Protein AF-Q7X3A1-F1 (afdb_monomer)

Structure (mmCIF, N/CA/C/O backbone):
data_AF-Q7X3A1-F1
#
_entry.id   AF-Q7X3A1-F1
#
loop_
_atom_site.group_PDB
_atom_site.id
_atom_site.type_symbol
_atom_site.label_atom_id
_atom_site.label_alt_id
_atom_site.label_comp_id
_atom_site.label_asym_id
_atom_site.label_entity_id
_atom_site.label_seq_id
_atom_site.pdbx_PDB_ins_code
_atom_site.Cartn_x
_atom_site.Cartn_y
_atom_site.Cartn_z
_atom_site.occupancy
_atom_site.B_iso_or_equiv
_atom_site.auth_seq_id
_atom_site.auth_comp_id
_atom_site.auth_asym_id
_atom_site.auth_atom_id
_atom_site.pdbx_PDB_model_num
ATOM 1 N N . ARG A 1 1 ? 23.558 20.792 -32.121 1.00 53.50 1 ARG A N 1
ATOM 2 C CA . ARG A 1 1 ? 24.736 21.578 -31.665 1.00 53.50 1 ARG A CA 1
ATOM 3 C C . ARG A 1 1 ? 24.460 22.181 -30.293 1.00 53.50 1 ARG A C 1
ATOM 5 O O . ARG A 1 1 ? 25.324 22.034 -29.453 1.00 53.50 1 ARG A O 1
ATOM 12 N N . GLU A 1 2 ? 23.272 22.747 -30.050 1.00 58.97 2 GLU A N 1
ATOM 13 C CA . GLU A 1 2 ? 22.806 23.133 -28.700 1.00 58.97 2 GLU A CA 1
ATOM 14 C C . GLU A 1 2 ? 22.702 21.935 -27.741 1.00 58.97 2 GLU A C 1
ATOM 16 O O . GLU A 1 2 ? 23.278 21.970 -26.669 1.00 58.97 2 GLU A O 1
ATOM 21 N N . GLU A 1 3 ? 22.119 20.819 -28.181 1.00 61.25 3 GLU A N 1
ATOM 22 C CA . GLU A 1 3 ? 21.968 19.595 -27.359 1.00 61.25 3 GLU A CA 1
ATOM 23 C C . GLU A 1 3 ? 23.300 18.994 -26.867 1.00 61.25 3 GLU A C 1
ATOM 25 O O . GLU A 1 3 ? 23.376 18.398 -25.800 1.00 61.25 3 GLU A O 1
ATOM 30 N N . ALA A 1 4 ? 24.374 19.158 -27.644 1.00 60.75 4 ALA A N 1
ATOM 31 C CA . ALA A 1 4 ? 25.705 18.697 -27.251 1.00 60.75 4 ALA A CA 1
ATOM 32 C C . ALA A 1 4 ? 26.347 19.618 -26.199 1.00 60.75 4 ALA A C 1
ATOM 34 O O . ALA A 1 4 ? 27.172 19.158 -25.419 1.00 60.75 4 ALA A O 1
ATOM 35 N N . LEU A 1 5 ? 25.964 20.902 -26.179 1.00 62.78 5 LEU A N 1
ATOM 36 C CA . LEU A 1 5 ? 26.439 21.872 -25.192 1.00 62.78 5 LEU A CA 1
ATOM 37 C C . LEU A 1 5 ? 25.782 21.630 -23.828 1.00 62.78 5 LEU A C 1
ATOM 39 O O . LEU A 1 5 ? 26.463 21.705 -22.815 1.00 62.78 5 LEU A O 1
ATOM 43 N N . GLU A 1 6 ? 24.501 21.254 -23.801 1.00 69.75 6 GLU A N 1
ATOM 44 C CA . GLU A 1 6 ? 23.782 20.966 -22.552 1.00 69.75 6 GLU A CA 1
ATOM 45 C C . GLU A 1 6 ? 24.338 19.728 -21.820 1.00 69.75 6 GLU A C 1
ATOM 47 O O . GLU A 1 6 ? 24.541 19.755 -20.606 1.00 69.75 6 GLU A O 1
ATOM 52 N N . ILE A 1 7 ? 24.681 18.664 -22.558 1.00 69.25 7 ILE A N 1
ATOM 53 C CA . ILE A 1 7 ? 25.344 17.479 -21.983 1.00 69.25 7 ILE A CA 1
ATOM 54 C C . ILE A 1 7 ? 26.741 17.833 -21.450 1.00 69.25 7 ILE A C 1
ATOM 56 O O . ILE A 1 7 ? 27.135 17.341 -20.391 1.00 69.25 7 ILE A O 1
ATOM 60 N N . ASP A 1 8 ? 27.492 18.684 -22.154 1.00 71.50 8 ASP A N 1
ATOM 61 C CA . ASP A 1 8 ? 28.807 19.148 -21.698 1.00 71.50 8 ASP A CA 1
ATOM 62 C C . ASP A 1 8 ? 28.703 19.997 -20.416 1.00 71.50 8 ASP A C 1
ATOM 64 O O . ASP A 1 8 ? 29.518 19.822 -19.504 1.00 71.50 8 ASP A O 1
ATOM 68 N N . ASP A 1 9 ? 27.668 20.833 -20.288 1.00 76.00 9 ASP A N 1
ATOM 69 C CA . ASP A 1 9 ? 27.387 21.603 -19.070 1.00 76.00 9 ASP A CA 1
ATOM 70 C C . ASP A 1 9 ? 27.049 20.682 -17.885 1.00 76.00 9 ASP A C 1
ATOM 72 O O . ASP A 1 9 ? 27.555 20.870 -16.773 1.00 76.00 9 ASP A O 1
ATOM 76 N N . TRP A 1 10 ? 26.254 19.630 -18.109 1.00 78.38 10 TRP A N 1
ATOM 77 C CA . TRP A 1 10 ? 25.955 18.634 -17.074 1.00 78.38 10 TRP A CA 1
ATOM 78 C C . TRP A 1 10 ? 27.186 17.820 -16.673 1.00 78.38 10 TRP A C 1
ATOM 80 O O . TRP A 1 10 ? 27.365 17.535 -15.488 1.00 78.38 10 TRP A O 1
ATOM 90 N N . LYS A 1 11 ? 28.063 17.473 -17.625 1.00 72.06 11 LYS A N 1
ATOM 91 C CA . LYS A 1 11 ? 29.343 16.797 -17.347 1.00 72.06 11 LYS A CA 1
ATOM 92 C C . LYS A 1 11 ? 30.253 17.669 -16.490 1.00 72.06 11 LYS A C 1
ATOM 94 O O . LYS A 1 11 ? 30.838 17.165 -15.533 1.00 72.06 11 LYS A O 1
ATOM 99 N N . TYR A 1 12 ? 30.335 18.963 -16.799 1.00 77.88 12 TYR A N 1
ATOM 100 C CA . TYR A 1 12 ? 31.091 19.919 -15.994 1.00 77.88 12 TYR A CA 1
ATOM 101 C C . TYR A 1 12 ? 30.531 20.014 -14.569 1.00 77.88 12 TYR A C 1
ATOM 103 O O . TYR A 1 12 ? 31.282 19.902 -13.603 1.00 77.88 12 TYR A O 1
ATOM 111 N N . ALA A 1 13 ? 29.207 20.125 -14.419 1.00 78.06 13 ALA A N 1
ATOM 112 C CA . ALA A 1 13 ? 28.551 20.140 -13.109 1.00 78.06 13 ALA A CA 1
ATOM 113 C C . ALA A 1 13 ? 28.711 18.817 -12.329 1.00 78.06 13 ALA A C 1
ATOM 115 O O . ALA A 1 13 ? 28.700 18.809 -11.096 1.00 78.06 13 ALA A O 1
ATOM 116 N N . ALA A 1 14 ? 28.872 17.696 -13.036 1.00 75.00 14 ALA A N 1
ATOM 117 C CA . ALA A 1 14 ? 29.093 16.375 -12.459 1.00 75.00 14 ALA A CA 1
ATOM 118 C C . ALA A 1 14 ? 30.564 16.077 -12.104 1.00 75.00 14 ALA A C 1
ATOM 120 O O . ALA A 1 14 ? 30.818 15.016 -11.535 1.00 75.00 14 ALA A O 1
ATOM 121 N N . ASP A 1 15 ? 31.500 16.987 -12.403 1.00 80.38 15 ASP A N 1
ATOM 122 C CA . ASP A 1 15 ? 32.956 16.794 -12.281 1.00 80.38 15 ASP A CA 1
ATOM 123 C C . ASP A 1 15 ? 33.477 15.589 -13.094 1.00 80.38 15 ASP A C 1
ATOM 125 O O . ASP A 1 15 ? 34.358 14.833 -12.682 1.00 80.38 15 ASP A O 1
ATOM 129 N N . LEU A 1 16 ? 32.885 15.370 -14.273 1.00 76.06 16 LEU A N 1
ATOM 130 C CA . LEU A 1 16 ? 33.216 14.252 -15.152 1.00 76.06 16 LEU A CA 1
ATOM 131 C C . LEU A 1 16 ? 34.201 14.674 -16.246 1.00 76.06 16 LEU A C 1
ATOM 133 O O . LEU A 1 16 ? 34.025 15.682 -16.931 1.00 76.06 16 LEU A O 1
ATOM 137 N N . SER A 1 17 ? 35.230 13.851 -16.469 1.00 69.44 17 SER A N 1
ATOM 138 C CA . SER A 1 17 ? 36.191 14.074 -17.556 1.00 69.44 17 SER A CA 1
ATOM 139 C C . SER A 1 17 ? 35.529 13.968 -18.939 1.00 69.44 17 SER A C 1
ATOM 141 O O . SER A 1 17 ? 34.496 13.307 -19.101 1.00 69.44 17 SER A O 1
ATOM 143 N N . LYS A 1 18 ? 36.155 14.567 -19.967 1.00 58.12 18 LYS A N 1
ATOM 144 C CA . LYS A 1 18 ? 35.653 14.511 -21.352 1.00 58.12 18 LYS A CA 1
ATOM 145 C C . LYS A 1 18 ? 35.389 13.076 -21.834 1.00 58.12 18 LYS A C 1
ATOM 147 O O . LYS A 1 18 ? 34.353 12.868 -22.437 1.00 58.12 18 LYS A O 1
ATOM 152 N N . ASN A 1 19 ? 36.211 12.094 -21.455 1.00 57.12 19 ASN A N 1
ATOM 153 C CA . ASN A 1 19 ? 36.094 10.689 -21.886 1.00 57.12 19 ASN A CA 1
ATOM 154 C C . ASN A 1 19 ? 35.182 9.815 -20.990 1.00 57.12 19 ASN A C 1
ATOM 156 O O . ASN A 1 19 ? 35.412 8.611 -20.865 1.00 57.12 19 ASN A O 1
ATOM 160 N N . SER A 1 20 ? 34.194 10.396 -20.309 1.00 59.91 20 SER A N 1
ATOM 161 C CA . SER A 1 20 ? 33.256 9.635 -19.469 1.00 59.91 20 SER A CA 1
ATOM 162 C C . SER A 1 20 ? 32.261 8.821 -20.310 1.00 59.91 20 SER A C 1
ATOM 164 O O . SER A 1 20 ? 31.910 9.194 -21.430 1.00 59.91 20 SER A O 1
ATOM 166 N N . PHE A 1 21 ? 31.775 7.699 -19.763 1.00 56.94 21 PHE A N 1
ATOM 167 C CA . PHE A 1 21 ? 30.812 6.809 -20.439 1.00 56.94 21 PHE A CA 1
ATOM 168 C C . PHE A 1 21 ? 29.475 7.492 -20.788 1.00 56.94 21 PHE A C 1
ATOM 170 O O . PHE A 1 21 ? 28.719 6.987 -21.619 1.00 56.94 21 PHE A O 1
ATOM 177 N N . SER A 1 22 ? 29.217 8.672 -20.221 1.00 54.69 22 SER A N 1
ATOM 178 C CA . SER A 1 22 ? 28.071 9.532 -20.519 1.00 54.69 22 SER A CA 1
ATOM 179 C C . SER A 1 22 ? 27.982 9.970 -21.986 1.00 54.69 22 SER A C 1
ATOM 181 O O . SER A 1 22 ? 26.880 10.225 -22.464 1.00 54.69 22 SER A O 1
ATOM 183 N N . GLU A 1 23 ? 29.090 9.985 -22.740 1.00 56.25 23 GLU A N 1
ATOM 184 C CA . GLU A 1 23 ? 29.075 10.280 -24.187 1.00 56.25 23 GLU A CA 1
ATOM 185 C C . GLU A 1 23 ? 28.323 9.228 -25.021 1.00 56.25 23 GLU A C 1
ATOM 187 O O . GLU A 1 23 ? 27.991 9.470 -26.182 1.00 56.25 23 GLU A O 1
ATOM 192 N N . PHE A 1 24 ? 28.034 8.059 -24.444 1.00 59.16 24 PHE A N 1
ATOM 193 C CA . PHE A 1 24 ? 27.392 6.946 -25.141 1.00 59.16 24 PHE A CA 1
ATOM 194 C C . PHE A 1 24 ? 25.898 6.808 -24.854 1.00 59.16 24 PHE A C 1
ATOM 196 O O . PHE A 1 24 ? 25.281 5.873 -25.376 1.00 59.16 24 PHE A O 1
ATOM 203 N N . VAL A 1 25 ? 25.306 7.711 -24.064 1.00 69.06 25 VAL A N 1
ATOM 204 C CA . VAL A 1 25 ? 23.868 7.691 -23.778 1.00 69.06 25 VAL A CA 1
ATOM 205 C C . VAL A 1 25 ? 23.114 8.194 -25.016 1.00 69.06 25 VAL A C 1
ATOM 207 O O . VAL A 1 25 ? 23.220 9.368 -25.363 1.00 69.06 25 VAL A O 1
ATOM 210 N N . PRO A 1 26 ? 22.354 7.340 -25.729 1.00 73.06 26 PRO A N 1
ATOM 211 C CA . PRO A 1 26 ? 21.765 7.698 -27.018 1.00 73.06 26 PRO A CA 1
ATOM 212 C C . PRO A 1 26 ? 20.460 8.494 -26.882 1.00 73.06 26 PRO A C 1
ATOM 214 O O . PRO A 1 26 ? 19.648 8.474 -27.801 1.00 73.06 26 PRO A O 1
ATOM 217 N N . TYR A 1 27 ? 20.225 9.168 -25.759 1.00 79.06 27 TYR A N 1
ATOM 218 C CA . TYR A 1 27 ? 18.947 9.805 -25.453 1.00 79.06 27 TYR A CA 1
ATOM 219 C C . TYR A 1 27 ? 19.152 11.237 -24.983 1.00 79.06 27 TYR A C 1
ATOM 221 O O . TYR A 1 27 ? 20.102 11.543 -24.265 1.00 79.06 27 TYR A O 1
ATOM 229 N N . HIS A 1 28 ? 18.227 12.098 -25.384 1.00 82.50 28 HIS A N 1
ATOM 230 C CA . HIS A 1 28 ? 18.089 13.440 -24.853 1.00 82.50 28 HIS A CA 1
ATOM 231 C C . HIS A 1 28 ? 17.094 13.415 -23.692 1.00 82.50 28 HIS A C 1
ATOM 233 O O . HIS A 1 28 ? 15.958 12.973 -23.881 1.00 82.50 28 HIS A O 1
ATOM 239 N N . PHE A 1 29 ? 17.496 13.915 -22.525 1.00 84.62 29 PHE A N 1
ATOM 240 C CA . PHE A 1 29 ? 16.647 13.989 -21.333 1.00 84.62 29 PHE A CA 1
ATOM 241 C C . PHE A 1 29 ? 16.202 15.426 -21.065 1.00 84.62 29 PHE A C 1
ATOM 243 O O . PHE A 1 29 ? 16.884 16.370 -21.448 1.00 84.62 29 PHE A O 1
ATOM 250 N N . SER A 1 30 ? 15.059 15.599 -20.408 1.00 86.56 30 SER A N 1
ATOM 251 C CA . SER A 1 30 ? 14.687 16.865 -19.775 1.00 86.56 30 SER A CA 1
ATOM 252 C C . SER A 1 30 ? 15.419 17.043 -18.436 1.00 86.56 30 SER A C 1
ATOM 254 O O . SER A 1 30 ? 16.073 16.123 -17.936 1.00 86.56 30 SER A O 1
ATOM 256 N N . HIS A 1 31 ? 15.261 18.211 -17.806 1.00 84.50 31 HIS A N 1
ATOM 257 C CA . HIS A 1 31 ? 15.770 18.460 -16.451 1.00 84.50 31 HIS A CA 1
ATOM 258 C C . HIS A 1 31 ? 15.187 17.520 -15.382 1.00 84.50 31 HIS A C 1
ATOM 260 O O . HIS A 1 31 ? 15.836 17.313 -14.363 1.00 84.50 31 HIS A O 1
ATOM 266 N N . ASP A 1 32 ? 14.023 16.915 -15.637 1.00 83.75 32 ASP A N 1
ATOM 267 C CA . ASP A 1 32 ? 13.367 15.946 -14.747 1.00 83.75 32 ASP A CA 1
ATOM 268 C C . ASP A 1 32 ? 13.634 14.487 -15.172 1.00 83.75 32 ASP A C 1
ATOM 270 O O . ASP A 1 32 ? 12.865 13.587 -14.833 1.00 83.75 32 ASP A O 1
ATOM 274 N N . LEU A 1 33 ? 14.699 14.245 -15.951 1.00 87.88 33 LEU A N 1
ATOM 275 C CA . LEU A 1 33 ? 15.103 12.921 -16.447 1.00 87.88 33 LEU A CA 1
ATOM 276 C C . LEU A 1 33 ? 14.056 12.217 -17.325 1.00 87.88 33 LEU A C 1
ATOM 278 O O . LEU A 1 33 ? 14.018 10.986 -17.404 1.00 87.88 33 LEU A O 1
ATOM 282 N N . GLU A 1 34 ? 13.223 12.989 -18.020 1.00 88.88 34 GLU A N 1
ATOM 283 C CA . GLU A 1 34 ? 12.270 12.462 -18.995 1.00 88.88 34 GLU A CA 1
ATOM 284 C C . GLU A 1 34 ? 12.909 12.374 -20.380 1.00 88.88 34 GLU A C 1
ATOM 286 O O . GLU A 1 34 ? 13.458 13.354 -20.890 1.00 88.88 34 GLU A O 1
ATOM 291 N N . VAL A 1 35 ? 12.823 11.209 -21.010 1.00 87.31 35 VAL A N 1
ATOM 292 C CA . VAL A 1 35 ? 13.361 10.944 -22.342 1.00 87.31 35 VAL A CA 1
ATOM 293 C C . VAL A 1 35 ? 12.549 11.734 -23.360 1.00 87.31 35 VAL A C 1
ATOM 295 O O . VAL A 1 35 ? 11.390 11.438 -23.621 1.00 87.31 35 VAL A O 1
ATOM 298 N N . GLN A 1 36 ? 13.161 12.741 -23.971 1.00 84.44 36 GLN A N 1
ATOM 299 C CA . GLN A 1 36 ? 12.513 13.570 -24.987 1.00 84.44 36 GLN A CA 1
ATOM 300 C C . GLN A 1 36 ? 12.573 12.900 -26.360 1.00 84.44 36 GLN A C 1
ATOM 302 O O . GLN A 1 36 ? 11.592 12.865 -27.100 1.00 84.44 36 GLN A O 1
ATOM 307 N N . LYS A 1 37 ? 13.750 12.378 -26.719 1.00 79.00 37 LYS A N 1
ATOM 308 C CA . LYS A 1 37 ? 14.008 11.736 -28.014 1.00 79.00 37 LYS A CA 1
ATOM 309 C C . LYS A 1 37 ? 15.317 10.954 -28.007 1.00 79.00 37 LYS A C 1
ATOM 311 O O . LYS A 1 37 ? 16.200 11.199 -27.187 1.00 79.00 37 LYS A O 1
ATOM 316 N N . GLU A 1 38 ? 15.463 10.056 -28.974 1.00 71.81 38 GLU A N 1
ATOM 317 C CA . GLU A 1 38 ? 16.732 9.386 -29.271 1.00 71.81 38 GLU A CA 1
ATOM 318 C C . GLU A 1 38 ? 17.657 10.316 -30.085 1.00 71.81 38 GLU A C 1
ATOM 320 O O . GLU A 1 38 ? 17.217 10.995 -31.017 1.00 71.81 38 GLU A O 1
ATOM 325 N N . LEU A 1 39 ? 18.948 10.351 -29.750 1.00 68.38 39 LEU A N 1
ATOM 326 C CA . LEU A 1 39 ? 19.966 11.131 -30.456 1.00 68.38 39 LEU A CA 1
ATOM 327 C C . LEU A 1 39 ? 20.417 10.398 -31.728 1.00 68.38 39 LEU A C 1
ATOM 329 O O . LEU A 1 39 ? 20.912 9.271 -31.695 1.00 68.38 39 LEU A O 1
ATOM 333 N N . GLU A 1 40 ? 20.306 11.058 -32.884 1.00 55.16 40 GLU A N 1
ATOM 334 C CA . GLU A 1 40 ? 20.572 10.429 -34.186 1.00 55.16 40 GLU A CA 1
ATOM 335 C C . GLU A 1 40 ? 22.053 10.147 -34.490 1.00 55.16 40 GLU A C 1
ATOM 337 O O . GLU A 1 40 ? 22.343 9.424 -35.446 1.00 55.16 40 GLU A O 1
ATOM 342 N N . TYR A 1 41 ? 22.982 10.703 -33.706 1.00 53.97 41 TYR A N 1
ATOM 343 C CA . TYR A 1 41 ? 24.418 10.695 -34.010 1.00 53.97 41 TYR A CA 1
ATOM 344 C C . TYR A 1 41 ? 25.102 9.335 -33.786 1.00 53.97 41 TYR A C 1
ATOM 346 O O . TYR A 1 41 ? 26.239 9.135 -34.216 1.00 53.97 41 TYR A O 1
ATOM 354 N N . ILE A 1 42 ? 24.421 8.354 -33.183 1.00 51.62 42 ILE A N 1
ATOM 355 C CA . ILE A 1 42 ? 24.976 7.003 -33.064 1.00 51.62 42 ILE A CA 1
ATOM 356 C C . ILE A 1 42 ? 24.653 6.208 -34.340 1.00 51.62 42 ILE A C 1
ATOM 358 O O . ILE A 1 42 ? 23.504 5.881 -34.626 1.00 51.62 42 ILE A O 1
ATOM 362 N N . ASN A 1 43 ? 25.710 5.967 -35.123 1.00 47.91 43 ASN A N 1
ATOM 363 C CA . ASN A 1 43 ? 25.832 5.213 -36.378 1.00 47.91 43 ASN A CA 1
ATOM 364 C C . ASN A 1 43 ? 24.573 4.429 -36.834 1.00 47.91 43 ASN A C 1
ATOM 366 O O . ASN A 1 43 ? 24.083 3.565 -36.106 1.00 47.91 43 ASN A O 1
ATOM 370 N N . LYS A 1 44 ? 24.093 4.643 -38.072 1.00 46.41 44 LYS A N 1
ATOM 371 C CA . LYS A 1 44 ? 22.905 3.971 -38.662 1.00 46.41 44 LYS A CA 1
ATOM 372 C C . LYS A 1 44 ? 22.918 2.435 -38.533 1.00 46.41 44 LYS A C 1
ATOM 374 O O . LYS A 1 44 ? 21.856 1.828 -38.470 1.00 46.41 44 LYS A O 1
ATOM 379 N N . GLU A 1 45 ? 24.091 1.811 -38.448 1.00 42.84 45 GLU A N 1
ATOM 380 C CA . GLU A 1 45 ? 24.255 0.361 -38.232 1.00 42.84 45 GLU A CA 1
ATOM 381 C C . GLU A 1 45 ? 23.972 -0.075 -36.778 1.00 42.84 45 GLU A C 1
ATOM 383 O O . GLU A 1 45 ? 23.414 -1.145 -36.526 1.00 42.84 45 GLU A O 1
ATOM 388 N N . SER A 1 46 ? 24.251 0.796 -35.801 1.00 49.47 46 SER A N 1
ATOM 389 C CA . SER A 1 46 ? 23.884 0.585 -34.394 1.00 49.47 46 SER A CA 1
ATOM 390 C C . SER A 1 46 ? 22.374 0.704 -34.162 1.00 49.47 46 SER A C 1
ATOM 392 O O . SER A 1 46 ? 21.839 -0.008 -33.313 1.00 49.47 46 SER A O 1
ATOM 394 N N . LYS A 1 47 ? 21.672 1.513 -34.974 1.00 47.72 47 LYS A N 1
ATOM 395 C CA . LYS A 1 47 ? 20.207 1.635 -34.940 1.00 47.72 47 LYS A CA 1
ATOM 396 C C . LYS A 1 47 ? 19.511 0.313 -35.267 1.00 47.72 47 LYS A C 1
ATOM 398 O O . LYS A 1 47 ? 18.530 -0.011 -34.621 1.00 47.72 47 LYS A O 1
ATOM 403 N N . VAL A 1 48 ? 20.032 -0.501 -36.191 1.00 44.56 48 VAL A N 1
ATOM 404 C CA . VAL A 1 48 ? 19.428 -1.811 -36.529 1.00 44.56 48 VAL A CA 1
ATOM 405 C C . VAL A 1 48 ? 19.681 -2.858 -35.437 1.00 44.56 48 VAL A C 1
ATOM 407 O O . VAL A 1 48 ? 18.812 -3.674 -35.148 1.00 44.56 48 VAL A O 1
ATOM 410 N N . THR A 1 49 ? 20.843 -2.793 -34.779 1.00 46.72 49 THR A N 1
ATOM 411 C CA . THR A 1 49 ? 21.199 -3.677 -33.652 1.00 46.72 49 THR A CA 1
ATOM 412 C C . THR A 1 49 ? 20.461 -3.303 -32.355 1.00 46.72 49 THR A C 1
ATOM 414 O O . THR A 1 49 ? 20.285 -4.153 -31.488 1.00 46.72 49 THR A O 1
ATOM 417 N N . ARG A 1 50 ? 20.039 -2.037 -32.209 1.00 51.22 50 ARG A N 1
ATOM 418 C CA . ARG A 1 50 ? 19.242 -1.527 -31.075 1.00 51.22 50 ARG A CA 1
ATOM 419 C C . ARG A 1 50 ? 17.732 -1.596 -31.314 1.00 51.22 50 ARG A C 1
ATOM 421 O O . ARG A 1 50 ? 16.991 -1.863 -30.382 1.00 51.22 50 ARG A O 1
ATOM 428 N N . ALA A 1 51 ? 17.268 -1.417 -32.551 1.00 44.69 51 ALA A N 1
ATOM 429 C CA . ALA A 1 51 ? 15.850 -1.523 -32.910 1.00 44.69 51 ALA A CA 1
ATOM 430 C C . ALA A 1 51 ? 15.299 -2.953 -32.776 1.00 44.69 51 ALA A C 1
ATOM 432 O O . ALA A 1 51 ? 14.087 -3.137 -32.674 1.00 44.69 51 ALA A O 1
ATOM 433 N N 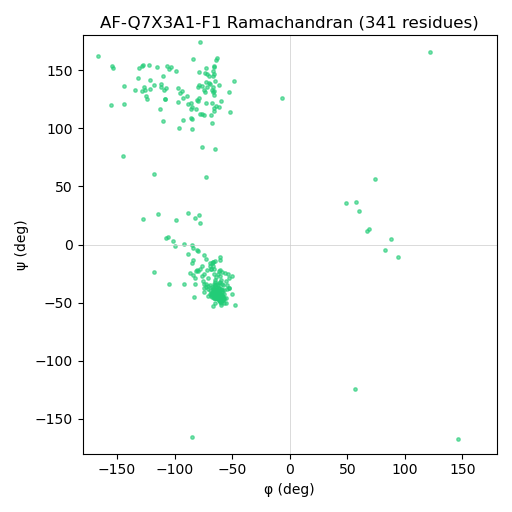. SER A 1 52 ? 16.172 -3.967 -32.734 1.00 47.09 52 SER A N 1
ATOM 434 C CA . SER A 1 52 ? 15.797 -5.352 -32.435 1.00 47.09 52 SER A CA 1
ATOM 435 C C . SER A 1 52 ? 15.575 -5.620 -30.937 1.00 47.09 52 SER A C 1
ATOM 437 O O . SER A 1 52 ? 15.727 -6.767 -30.541 1.00 47.09 52 SER A O 1
ATOM 439 N N . LEU A 1 53 ? 15.358 -4.592 -30.107 1.00 50.38 53 LEU A N 1
ATOM 440 C CA . LEU A 1 53 ? 15.174 -4.702 -28.648 1.00 50.38 53 LEU A CA 1
ATOM 441 C C . LEU A 1 53 ? 13.897 -3.993 -28.161 1.00 50.38 53 LEU A C 1
ATOM 443 O O . LEU A 1 53 ? 13.807 -3.569 -27.004 1.00 50.38 53 LEU A O 1
ATOM 447 N N . SER A 1 54 ? 12.911 -3.782 -29.036 1.00 49.34 54 SER A N 1
ATOM 448 C CA . SER A 1 54 ? 11.754 -2.967 -28.664 1.00 49.34 54 SER A CA 1
ATOM 449 C C . SER A 1 54 ? 10.661 -3.750 -27.922 1.00 49.34 54 SER A C 1
ATOM 451 O O . SER A 1 54 ? 9.981 -4.618 -28.462 1.00 49.34 54 SER A O 1
ATOM 453 N N . ALA A 1 55 ? 10.452 -3.286 -26.684 1.00 46.91 55 ALA A N 1
ATOM 454 C CA . ALA A 1 55 ? 9.163 -3.135 -26.011 1.00 46.91 55 ALA A CA 1
ATOM 455 C C . ALA A 1 55 ? 8.463 -4.403 -25.514 1.00 46.91 55 ALA A C 1
ATOM 457 O O . ALA A 1 55 ? 7.292 -4.625 -25.811 1.00 46.91 55 ALA A O 1
ATOM 458 N N . HIS A 1 56 ? 9.139 -5.191 -24.677 1.00 51.19 56 HIS A N 1
ATOM 459 C CA . HIS A 1 56 ? 8.451 -6.106 -23.765 1.00 51.19 56 HIS A CA 1
ATOM 460 C C . HIS A 1 56 ? 8.737 -5.757 -22.305 1.00 51.19 56 HIS A C 1
ATOM 462 O O . HIS A 1 56 ? 9.901 -5.506 -21.981 1.00 51.19 56 HIS A O 1
ATOM 468 N N . PRO A 1 57 ? 7.721 -5.790 -21.417 1.00 50.56 57 PRO A N 1
ATOM 469 C CA . PRO A 1 57 ? 7.879 -5.444 -20.001 1.00 50.56 57 PRO A CA 1
ATOM 470 C C . PRO A 1 57 ? 8.888 -6.341 -19.256 1.00 50.56 57 PRO A C 1
ATOM 472 O O . PRO A 1 57 ? 9.313 -6.013 -18.156 1.00 50.56 57 PRO A O 1
ATOM 475 N N . PHE A 1 58 ? 9.336 -7.443 -19.873 1.00 51.22 58 PHE A N 1
ATOM 476 C CA . PHE A 1 58 ? 10.316 -8.391 -19.324 1.00 51.22 58 PHE A CA 1
ATOM 477 C C . PHE A 1 58 ? 11.719 -8.300 -19.950 1.00 51.22 58 PHE A C 1
ATOM 479 O O . PHE A 1 58 ? 12.575 -9.158 -19.693 1.00 51.22 58 PHE A O 1
ATOM 486 N N . SER A 1 59 ? 11.980 -7.319 -20.819 1.00 54.91 59 SER A N 1
ATOM 487 C CA . SER A 1 59 ? 13.308 -7.150 -21.415 1.00 54.91 59 SER A CA 1
ATOM 488 C C . SER A 1 59 ? 14.241 -6.412 -20.451 1.00 54.91 59 SER A C 1
ATOM 490 O O . SER A 1 59 ? 14.017 -5.252 -20.130 1.00 54.91 59 SER A O 1
ATOM 492 N N . LEU A 1 60 ? 15.314 -7.088 -20.014 1.00 50.88 60 LEU A N 1
ATOM 493 C CA . LEU A 1 60 ? 16.413 -6.450 -19.258 1.00 50.88 60 LEU A CA 1
ATOM 494 C C . LEU A 1 60 ? 17.204 -5.464 -20.133 1.00 50.88 60 LEU A C 1
ATOM 496 O O . LEU A 1 60 ? 17.935 -4.635 -19.611 1.00 50.88 60 LEU A O 1
ATOM 500 N N . ASP A 1 61 ? 17.036 -5.568 -21.451 1.00 55.12 61 ASP A N 1
ATOM 501 C CA . ASP A 1 61 ? 17.723 -4.776 -22.463 1.00 55.12 61 ASP A CA 1
ATOM 502 C C . ASP A 1 61 ? 16.721 -3.882 -23.223 1.00 55.12 61 ASP A C 1
ATOM 504 O O . ASP A 1 61 ? 16.923 -3.571 -24.397 1.00 55.12 61 ASP A O 1
ATOM 508 N N . ALA A 1 62 ? 15.596 -3.520 -22.587 1.00 64.69 62 ALA A N 1
ATOM 509 C CA . ALA A 1 62 ? 14.597 -2.640 -23.183 1.00 64.69 62 ALA A CA 1
ATOM 510 C C . ALA A 1 62 ? 15.203 -1.265 -23.499 1.00 64.69 62 ALA A C 1
ATOM 512 O O . ALA A 1 62 ? 15.920 -0.678 -22.687 1.00 64.69 62 ALA A O 1
ATOM 513 N N . ILE A 1 63 ? 14.878 -0.734 -24.675 1.00 71.38 63 ILE A N 1
ATOM 514 C CA . ILE A 1 63 ? 15.203 0.652 -25.016 1.00 71.38 63 ILE A CA 1
ATOM 515 C C . ILE A 1 63 ? 14.294 1.623 -24.251 1.00 71.38 63 ILE A C 1
ATOM 517 O O . ILE A 1 63 ? 13.121 1.322 -23.997 1.00 71.38 63 ILE A O 1
ATOM 521 N N . LEU A 1 64 ? 14.843 2.792 -23.916 1.00 78.25 64 LEU A N 1
ATOM 522 C CA . LEU A 1 64 ? 14.057 3.909 -23.409 1.00 78.25 64 LEU A CA 1
ATOM 523 C C . LEU A 1 64 ? 13.228 4.490 -24.559 1.00 78.25 64 LEU A C 1
ATOM 525 O O . LEU A 1 64 ? 13.730 4.664 -25.672 1.00 78.25 64 LEU A O 1
ATOM 529 N N . LEU A 1 65 ? 11.960 4.773 -24.291 1.00 78.19 65 LEU A N 1
ATOM 530 C CA . LEU A 1 65 ? 11.038 5.398 -25.230 1.00 78.19 65 LEU A CA 1
ATOM 531 C C . LEU A 1 65 ? 10.854 6.879 -24.880 1.00 78.19 65 LEU A C 1
ATOM 533 O O . LEU A 1 65 ? 10.973 7.246 -23.713 1.00 78.19 65 LEU A O 1
ATOM 537 N N . PRO A 1 66 ? 10.537 7.745 -25.857 1.00 82.25 66 PRO A N 1
ATOM 538 C CA . PRO A 1 66 ? 10.098 9.102 -25.554 1.00 82.25 66 PRO A CA 1
ATOM 539 C C . PRO A 1 66 ? 8.932 9.107 -24.551 1.00 82.25 66 PRO A C 1
ATOM 541 O O . PRO A 1 66 ? 7.963 8.374 -24.742 1.00 82.25 66 PRO A O 1
ATOM 544 N N . GLY A 1 67 ? 9.037 9.922 -23.500 1.00 83.25 67 GLY A N 1
ATOM 545 C CA . GLY A 1 67 ? 8.097 9.996 -22.374 1.00 83.25 67 GLY A CA 1
ATOM 546 C C . GLY A 1 67 ? 8.466 9.129 -21.162 1.00 83.25 67 GLY A C 1
ATOM 547 O O . GLY A 1 67 ? 7.879 9.301 -20.097 1.00 83.25 67 GLY A O 1
ATOM 548 N N . ASP A 1 68 ? 9.444 8.228 -21.284 1.00 86.69 68 ASP A N 1
ATOM 549 C CA . ASP A 1 68 ? 9.969 7.470 -20.145 1.00 86.69 68 ASP A CA 1
ATOM 550 C C . ASP A 1 68 ? 10.712 8.396 -19.171 1.00 86.69 68 ASP A C 1
ATOM 552 O O . ASP A 1 68 ? 11.578 9.166 -19.589 1.00 86.69 68 ASP A O 1
ATOM 556 N N . ARG A 1 69 ? 10.450 8.284 -17.866 1.00 89.38 69 ARG A N 1
ATOM 557 C CA . ARG A 1 69 ? 11.173 9.028 -16.823 1.00 89.38 69 ARG A CA 1
ATOM 558 C C . ARG A 1 69 ? 12.081 8.111 -16.016 1.00 89.38 69 ARG A C 1
ATOM 560 O O . ARG A 1 69 ? 11.624 7.128 -15.441 1.00 89.38 69 ARG A O 1
ATOM 567 N N . VAL A 1 70 ? 13.368 8.437 -15.926 1.00 89.25 70 VAL A N 1
ATOM 568 C CA . VAL A 1 70 ? 14.319 7.663 -15.111 1.00 89.25 70 VAL A CA 1
ATOM 569 C C . VAL A 1 70 ? 14.170 8.037 -13.635 1.00 89.25 70 VAL A C 1
ATOM 571 O O . VAL A 1 70 ? 14.254 9.208 -13.279 1.00 89.25 70 VAL A O 1
ATOM 574 N N . LEU A 1 71 ? 13.967 7.037 -12.774 1.00 89.56 71 LEU A N 1
ATOM 575 C CA . LEU A 1 71 ? 13.791 7.209 -11.325 1.00 89.56 71 LEU A CA 1
ATOM 576 C C . LEU A 1 71 ? 15.029 6.798 -10.514 1.00 89.56 71 LEU A C 1
ATOM 578 O O . LEU A 1 71 ? 15.298 7.362 -9.449 1.00 89.56 71 LEU A O 1
ATOM 582 N N . ALA A 1 72 ? 15.753 5.775 -10.979 1.00 89.50 72 ALA A N 1
ATOM 583 C CA . ALA A 1 72 ? 16.931 5.243 -10.296 1.00 89.50 72 ALA A CA 1
ATOM 584 C C . ALA A 1 72 ? 17.904 4.550 -11.261 1.00 89.50 72 ALA A C 1
ATOM 586 O O . ALA A 1 72 ? 17.483 3.994 -12.279 1.00 89.50 72 ALA A O 1
ATOM 587 N N . VAL A 1 73 ? 19.184 4.526 -10.889 1.00 88.88 73 VAL A N 1
ATOM 588 C CA . VAL A 1 73 ? 20.262 3.782 -11.558 1.00 88.88 73 VAL A CA 1
ATOM 589 C C . VAL A 1 73 ? 20.930 2.872 -10.529 1.00 88.88 73 VAL A C 1
ATOM 591 O O . VAL A 1 73 ? 21.301 3.331 -9.456 1.00 88.88 73 VAL A O 1
ATOM 594 N N . ASP A 1 74 ? 20.999 1.570 -10.808 1.00 85.88 74 ASP A N 1
ATOM 595 C CA . ASP A 1 74 ? 21.520 0.524 -9.912 1.00 85.88 74 ASP A CA 1
ATOM 596 C C . ASP A 1 74 ? 20.950 0.592 -8.478 1.00 85.88 74 ASP A C 1
ATOM 598 O O . ASP A 1 74 ? 21.617 0.313 -7.484 1.00 85.88 74 ASP A O 1
ATOM 602 N N . GLY A 1 75 ? 19.668 0.963 -8.374 1.00 82.62 75 GLY A N 1
ATOM 603 C CA . GLY A 1 75 ? 18.943 1.102 -7.108 1.00 82.62 75 GLY A CA 1
ATOM 604 C C . GLY A 1 75 ? 19.157 2.436 -6.382 1.00 82.62 75 GLY A C 1
ATOM 605 O O . GLY A 1 75 ? 18.488 2.690 -5.381 1.00 82.62 75 GLY A O 1
ATOM 606 N N . ILE A 1 76 ? 20.028 3.309 -6.889 1.00 87.12 76 ILE A N 1
ATOM 607 C CA . ILE A 1 76 ? 20.252 4.659 -6.366 1.00 87.12 76 ILE A CA 1
ATOM 608 C C . ILE A 1 76 ? 19.268 5.608 -7.047 1.00 87.12 76 ILE A C 1
ATOM 610 O O . ILE A 1 76 ? 19.245 5.723 -8.271 1.00 87.12 76 ILE A O 1
ATOM 614 N N . SER A 1 77 ? 18.425 6.279 -6.259 1.00 90.31 77 SER A N 1
ATOM 615 C CA . SER A 1 77 ? 17.464 7.248 -6.794 1.00 90.31 77 SER A CA 1
ATOM 616 C C . SER A 1 77 ? 18.190 8.450 -7.394 1.00 90.31 77 SER A C 1
ATOM 618 O O . SER A 1 77 ? 19.056 9.034 -6.746 1.00 90.31 77 SER A O 1
ATOM 620 N N . VAL A 1 78 ? 17.794 8.829 -8.609 1.00 90.00 78 VAL A N 1
ATOM 621 C CA . VAL A 1 78 ? 18.329 9.983 -9.338 1.00 90.00 78 VAL A CA 1
ATOM 622 C C . VAL A 1 78 ? 17.187 10.943 -9.647 1.00 90.00 78 VAL A C 1
ATOM 624 O O . VAL A 1 78 ? 16.109 10.520 -10.061 1.00 90.00 78 VAL A O 1
ATOM 627 N N . LYS A 1 79 ? 17.394 12.238 -9.405 1.00 87.81 79 LYS A N 1
ATOM 628 C CA . LYS A 1 79 ? 16.381 13.280 -9.658 1.00 87.81 79 LYS A CA 1
ATOM 629 C C . LYS A 1 79 ? 16.830 14.301 -10.683 1.00 87.81 79 LYS A C 1
ATOM 631 O O . LYS A 1 79 ? 15.995 14.965 -11.283 1.00 87.81 79 LYS A O 1
ATOM 636 N N . THR A 1 80 ? 18.139 14.448 -10.851 1.00 87.69 80 THR A N 1
ATOM 637 C CA . THR A 1 80 ? 18.724 15.433 -11.758 1.00 87.69 80 THR A CA 1
ATOM 638 C C . THR A 1 80 ? 19.624 14.764 -12.795 1.00 87.69 80 THR A C 1
ATOM 640 O O . THR A 1 80 ? 20.213 13.715 -12.513 1.00 87.69 80 THR A O 1
ATOM 643 N N . PRO A 1 81 ? 19.812 15.383 -13.975 1.00 85.38 81 PRO A N 1
ATOM 644 C CA . PRO A 1 81 ? 20.759 14.909 -14.981 1.00 85.38 81 PRO A CA 1
ATOM 645 C C . PRO A 1 81 ? 22.179 14.733 -14.443 1.00 85.38 81 PRO A C 1
ATOM 647 O O . PRO A 1 81 ? 22.866 13.787 -14.807 1.00 85.38 81 PRO A O 1
ATOM 650 N N . VAL A 1 82 ? 22.607 15.597 -13.521 1.00 84.69 82 VAL A N 1
ATOM 651 C CA . VAL A 1 82 ? 23.940 15.534 -12.908 1.00 84.69 82 VAL A CA 1
ATOM 652 C C . VAL A 1 82 ? 24.107 14.270 -12.061 1.00 84.69 82 VAL A C 1
ATOM 654 O O . VAL A 1 82 ? 25.119 13.583 -12.183 1.00 84.69 82 VAL A O 1
ATOM 657 N N . GLU A 1 83 ? 23.120 13.943 -11.223 1.00 86.88 83 GLU A N 1
ATOM 658 C CA . GLU A 1 83 ? 23.110 12.700 -10.435 1.00 86.88 83 GLU A CA 1
ATOM 659 C C . GLU A 1 83 ? 23.074 11.474 -11.350 1.00 86.88 83 GLU A C 1
ATOM 661 O O . GLU A 1 83 ? 23.878 10.561 -11.196 1.00 86.88 83 GLU A O 1
ATOM 666 N N . PHE A 1 84 ? 22.204 11.497 -12.360 1.00 86.88 84 PHE A N 1
ATOM 667 C CA . PHE A 1 84 ? 22.088 10.426 -13.344 1.00 86.88 84 PHE A CA 1
ATOM 668 C C . PH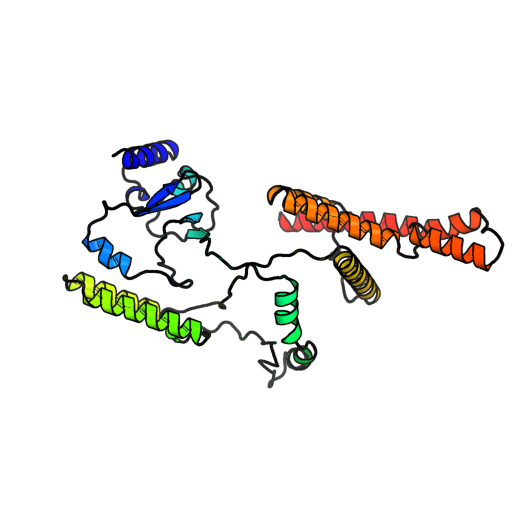E A 1 84 ? 23.410 10.142 -14.067 1.00 86.88 84 PHE A C 1
ATOM 670 O O . PHE A 1 84 ? 23.833 8.991 -14.170 1.00 86.88 84 PHE A O 1
ATOM 677 N N . LEU A 1 85 ? 24.107 11.186 -14.525 1.00 84.19 85 LEU A N 1
ATOM 678 C CA . LEU A 1 85 ? 25.391 11.025 -15.202 1.00 84.19 85 LEU A CA 1
ATOM 679 C C . LEU A 1 85 ? 26.482 10.472 -14.278 1.00 84.19 85 LEU A C 1
ATOM 681 O O . LEU A 1 85 ? 27.329 9.718 -14.755 1.00 84.19 85 LEU A O 1
ATOM 685 N N . LYS A 1 86 ? 26.480 10.805 -12.981 1.00 84.38 86 LYS A N 1
ATOM 686 C CA . LYS A 1 86 ? 27.446 10.255 -12.011 1.00 84.38 86 LYS A CA 1
ATOM 687 C C . LYS A 1 86 ? 27.289 8.753 -11.805 1.00 84.38 86 LYS A C 1
ATOM 689 O O . LYS A 1 86 ? 28.297 8.068 -11.659 1.00 84.38 86 LYS A O 1
ATOM 694 N N . GLU A 1 87 ? 26.065 8.242 -11.856 1.00 86.25 87 GLU A N 1
ATOM 695 C CA . GLU A 1 87 ? 25.817 6.800 -11.730 1.00 86.25 87 GLU A CA 1
ATOM 696 C C . GLU A 1 87 ? 26.094 6.041 -13.042 1.00 86.25 87 GLU A C 1
ATOM 698 O O . GLU A 1 87 ? 26.451 4.866 -13.041 1.00 86.25 87 GLU A O 1
ATOM 703 N N . LEU A 1 88 ? 26.048 6.723 -14.190 1.00 82.19 88 LEU A N 1
ATOM 704 C CA . LEU A 1 88 ? 26.311 6.148 -15.517 1.00 82.19 88 LEU A CA 1
ATOM 705 C C . LEU A 1 88 ? 27.798 5.957 -15.878 1.00 82.19 88 LEU A C 1
ATOM 707 O O . LEU A 1 88 ? 28.166 5.928 -17.054 1.00 82.19 88 LEU A O 1
ATOM 711 N N . GLN A 1 89 ? 28.687 5.820 -14.895 1.00 81.00 89 GLN A N 1
ATOM 712 C CA . GLN A 1 89 ? 30.130 5.708 -15.154 1.00 81.00 89 GLN A CA 1
ATOM 713 C C . GLN A 1 89 ? 30.607 4.286 -15.470 1.00 81.00 89 GLN A C 1
ATOM 715 O O . GLN A 1 89 ? 31.792 4.083 -15.739 1.00 81.00 89 GLN A O 1
ATOM 720 N N . ILE A 1 90 ? 29.704 3.303 -15.478 1.00 76.69 90 ILE A N 1
ATOM 721 C CA . ILE A 1 90 ? 30.018 1.909 -15.799 1.00 76.69 90 ILE A CA 1
ATOM 722 C C . ILE A 1 90 ? 29.323 1.442 -17.090 1.00 76.69 90 ILE A C 1
ATOM 724 O O . ILE A 1 90 ? 28.250 1.931 -17.434 1.00 76.69 90 ILE A O 1
ATOM 728 N N . PRO A 1 91 ? 29.888 0.456 -17.819 1.00 68.12 91 PRO A N 1
ATOM 729 C CA . PRO A 1 91 ? 29.375 0.048 -19.133 1.00 68.12 91 PRO A CA 1
ATOM 730 C C . PRO A 1 91 ? 27.987 -0.605 -19.126 1.00 68.12 91 PRO A C 1
ATOM 732 O O . PRO A 1 91 ? 27.406 -0.819 -20.191 1.00 68.12 91 PRO A O 1
ATOM 735 N N . ARG A 1 92 ? 27.501 -1.033 -17.958 1.00 71.62 92 ARG A N 1
ATOM 736 C CA . ARG A 1 92 ? 26.214 -1.706 -17.781 1.00 71.62 92 ARG A CA 1
ATOM 737 C C . ARG A 1 92 ? 25.617 -1.251 -16.464 1.00 71.62 92 ARG A C 1
ATOM 739 O O . ARG A 1 92 ? 26.232 -1.491 -15.432 1.00 71.62 92 ARG A O 1
ATOM 746 N N . VAL A 1 93 ? 24.433 -0.663 -16.540 1.00 78.12 93 VAL A N 1
ATOM 747 C CA . VAL A 1 93 ? 23.640 -0.239 -15.388 1.00 78.12 93 VAL A CA 1
ATOM 748 C C . VAL A 1 93 ? 22.234 -0.810 -15.503 1.00 78.12 93 VAL A C 1
ATOM 750 O O . VAL A 1 93 ? 21.751 -1.076 -16.608 1.00 78.12 93 VAL A O 1
ATOM 753 N N . GLN A 1 94 ? 21.563 -0.979 -14.374 1.00 81.62 94 GLN A N 1
ATOM 754 C CA . GLN A 1 94 ? 20.128 -1.219 -14.310 1.00 81.62 94 GLN A CA 1
ATOM 755 C C . GLN A 1 94 ? 19.421 0.113 -14.090 1.00 81.62 94 GLN A C 1
ATOM 757 O O . GLN A 1 94 ? 19.781 0.866 -13.193 1.00 81.62 94 GLN A O 1
ATOM 762 N N . MET A 1 95 ? 18.406 0.413 -14.894 1.00 83.81 95 MET A N 1
ATOM 763 C CA . MET A 1 95 ? 17.607 1.627 -14.727 1.00 83.81 95 MET A CA 1
ATOM 764 C C . MET A 1 95 ? 16.196 1.257 -14.287 1.00 83.81 95 MET A C 1
ATOM 766 O O . MET A 1 95 ? 15.588 0.345 -14.846 1.00 83.81 95 MET A O 1
ATOM 770 N N . ILE A 1 96 ? 15.673 1.986 -13.304 1.00 83.94 96 ILE A N 1
ATOM 771 C CA . ILE A 1 96 ? 14.253 1.959 -12.950 1.00 83.94 96 ILE A CA 1
ATOM 772 C C . ILE A 1 96 ? 13.604 3.144 -13.645 1.00 83.94 96 ILE A C 1
ATOM 774 O O . ILE A 1 96 ? 14.028 4.287 -13.461 1.00 83.94 96 ILE A O 1
ATOM 778 N N . VAL A 1 97 ? 12.593 2.857 -14.457 1.00 86.06 97 VAL A N 1
ATOM 779 C CA . VAL A 1 97 ? 11.980 3.818 -15.367 1.00 86.06 97 VAL A CA 1
ATOM 780 C C . VAL A 1 97 ? 10.475 3.809 -15.152 1.00 86.06 97 VAL A C 1
ATOM 782 O O . VAL A 1 97 ? 9.855 2.748 -15.114 1.00 86.06 97 VAL A O 1
ATOM 785 N N . GLU A 1 98 ? 9.892 4.992 -15.016 1.00 84.81 98 GLU A N 1
ATOM 786 C CA . GLU A 1 98 ? 8.454 5.208 -15.063 1.00 84.81 98 GLU A CA 1
ATOM 787 C C . GLU A 1 98 ? 8.032 5.384 -16.521 1.00 84.81 98 GLU A C 1
ATOM 789 O O . GLU A 1 98 ? 8.442 6.333 -17.191 1.00 84.81 98 GLU A O 1
ATOM 794 N N . ARG A 1 99 ? 7.204 4.459 -17.009 1.00 81.75 99 ARG A N 1
ATOM 795 C CA . ARG A 1 99 ? 6.547 4.560 -18.311 1.00 81.75 99 ARG A CA 1
ATOM 796 C C . ARG A 1 99 ? 5.063 4.793 -18.081 1.00 81.75 99 ARG A C 1
ATOM 798 O O . ARG A 1 99 ? 4.344 3.880 -17.682 1.00 81.75 99 ARG A O 1
ATOM 805 N N . LEU A 1 100 ? 4.613 6.021 -18.317 1.00 70.50 100 LEU A N 1
ATOM 806 C CA . LEU A 1 100 ? 3.206 6.393 -18.196 1.00 70.50 100 LEU A CA 1
ATOM 807 C C . LEU A 1 100 ? 2.434 5.858 -19.410 1.00 70.50 100 LEU A C 1
ATOM 809 O O . LEU A 1 100 ? 2.230 6.561 -20.396 1.00 70.50 100 LEU A O 1
ATOM 813 N N . GLU A 1 101 ? 2.013 4.596 -19.361 1.00 67.88 101 GLU A N 1
ATOM 814 C CA . GLU A 1 101 ? 0.965 4.123 -20.265 1.00 67.88 101 GLU A CA 1
ATOM 815 C C . GLU A 1 101 ? -0.369 4.769 -19.867 1.00 67.88 101 GLU A C 1
ATOM 817 O O . GLU A 1 101 ? -0.683 4.880 -18.678 1.00 67.88 101 GLU A O 1
ATOM 822 N N . GLU A 1 102 ? -1.174 5.194 -20.850 1.00 63.62 102 GLU A N 1
ATOM 823 C CA . GLU A 1 102 ? -2.549 5.648 -20.611 1.00 63.62 102 GLU A CA 1
ATOM 824 C C . GLU A 1 102 ? -3.400 4.476 -20.102 1.00 63.62 102 GLU A C 1
ATOM 826 O O . GLU A 1 102 ? -4.124 3.804 -20.841 1.00 63.62 102 GLU A O 1
ATOM 831 N N . MET A 1 103 ? -3.318 4.213 -18.803 1.00 68.25 103 MET A N 1
ATOM 832 C CA . MET A 1 103 ? -4.206 3.285 -18.134 1.00 68.25 103 MET A CA 1
ATOM 833 C C . MET A 1 103 ? -5.580 3.933 -18.019 1.00 68.25 103 MET A C 1
ATOM 835 O O . MET A 1 103 ? -5.739 4.996 -17.416 1.00 68.25 103 MET A O 1
ATOM 839 N N . LYS A 1 104 ? -6.603 3.278 -18.572 1.00 78.00 104 LYS A N 1
ATOM 840 C CA . LYS A 1 104 ? -7.987 3.695 -18.342 1.00 78.00 104 LYS A CA 1
ATOM 841 C C . LYS A 1 104 ? -8.305 3.475 -16.863 1.00 78.00 104 LYS A C 1
ATOM 843 O O . LYS A 1 104 ? -8.248 2.325 -16.429 1.00 78.00 104 LYS A O 1
ATOM 848 N N . PRO A 1 105 ? -8.626 4.530 -16.091 1.00 82.25 105 PRO A N 1
ATOM 849 C CA . PRO A 1 105 ? -8.928 4.362 -14.684 1.00 82.25 105 PRO A CA 1
ATOM 850 C C . PRO A 1 105 ? -10.213 3.550 -14.533 1.00 82.25 105 PRO A C 1
ATOM 852 O O . PRO A 1 105 ? -11.239 3.891 -15.125 1.00 82.25 105 PRO A O 1
ATOM 855 N N . ILE A 1 106 ? -10.158 2.494 -13.729 1.00 86.81 106 ILE A N 1
ATOM 856 C CA . ILE A 1 106 ? -11.309 1.644 -13.416 1.00 86.81 106 ILE A CA 1
ATOM 857 C C . ILE A 1 106 ? -11.877 2.078 -12.062 1.00 86.81 106 ILE A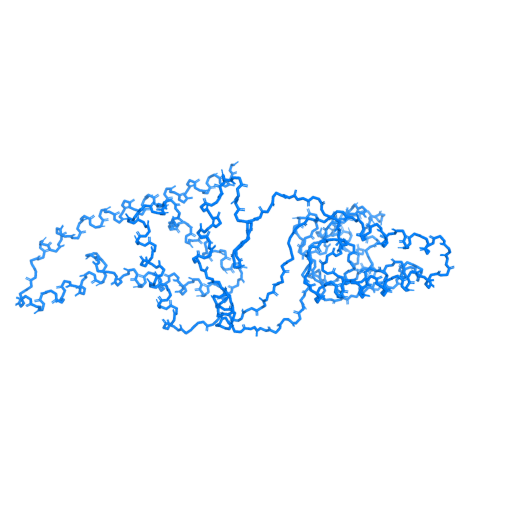 C 1
ATOM 859 O O . ILE A 1 106 ? -11.162 2.600 -11.198 1.00 86.81 106 ILE A O 1
ATOM 863 N N . SER A 1 107 ? -13.187 1.930 -11.879 1.00 90.00 107 SER A N 1
ATOM 864 C CA . SER A 1 107 ? -13.830 2.228 -10.601 1.00 90.00 107 SER A CA 1
ATOM 865 C C . SER A 1 107 ? -13.367 1.247 -9.528 1.00 90.00 107 SER A C 1
ATOM 867 O O . SER A 1 107 ? -13.382 0.036 -9.739 1.00 90.00 107 SER A O 1
ATOM 869 N N . TRP A 1 108 ? -13.053 1.750 -8.332 1.00 87.75 108 TRP A N 1
ATOM 870 C CA . TRP A 1 108 ? -12.683 0.892 -7.202 1.00 87.75 108 TRP A CA 1
ATOM 871 C C . TRP A 1 108 ? -13.738 -0.167 -6.869 1.00 87.75 108 TRP A C 1
ATOM 873 O O . TRP A 1 108 ? -13.375 -1.249 -6.438 1.00 87.75 108 TRP A O 1
ATOM 883 N N . ARG A 1 109 ? -15.030 0.106 -7.096 1.00 87.31 109 ARG A N 1
ATOM 884 C CA . ARG A 1 109 ? -16.099 -0.880 -6.849 1.00 87.31 109 ARG A CA 1
ATOM 885 C C . ARG A 1 109 ? -16.061 -2.043 -7.830 1.00 87.31 109 ARG A C 1
ATOM 887 O O . ARG A 1 109 ? -16.346 -3.166 -7.439 1.00 87.31 109 ARG A O 1
ATOM 894 N N . GLU A 1 110 ? -15.765 -1.753 -9.093 1.00 86.50 110 GLU A N 1
ATOM 895 C CA . GLU A 1 110 ? -15.689 -2.770 -10.143 1.00 86.50 110 GLU A CA 1
ATOM 896 C C . GLU A 1 110 ? -14.486 -3.679 -9.899 1.00 86.50 110 GLU A C 1
ATOM 898 O O . GLU A 1 110 ? -14.620 -4.894 -9.987 1.00 86.50 110 GLU A O 1
ATOM 903 N N . GLU A 1 111 ? -13.346 -3.101 -9.510 1.00 85.25 111 GLU A N 1
ATOM 904 C CA . GLU A 1 111 ? -12.143 -3.863 -9.160 1.00 85.25 111 GLU A CA 1
ATOM 905 C C . GLU A 1 111 ? -12.297 -4.647 -7.855 1.00 85.25 111 GLU A C 1
ATOM 907 O O . GLU A 1 111 ? -11.936 -5.818 -7.810 1.00 85.25 111 GLU A O 1
ATOM 912 N N . ASP A 1 112 ? -12.890 -4.064 -6.809 1.00 84.38 112 ASP A N 1
ATOM 913 C CA . ASP A 1 112 ? -13.132 -4.775 -5.547 1.00 84.38 112 ASP A CA 1
ATOM 914 C C . ASP A 1 112 ? -14.118 -5.936 -5.757 1.00 84.38 112 ASP A C 1
ATOM 916 O O . ASP A 1 112 ? -13.906 -7.048 -5.278 1.00 84.38 112 ASP A O 1
ATOM 920 N N . GLN A 1 113 ? -15.159 -5.729 -6.573 1.00 85.38 113 GLN A N 1
ATOM 921 C CA . GLN A 1 113 ? -16.060 -6.805 -6.979 1.00 85.38 113 GLN A CA 1
ATOM 922 C C . GLN A 1 113 ? -15.341 -7.862 -7.821 1.00 85.38 113 GLN A C 1
ATOM 924 O O . GLN A 1 113 ? -15.549 -9.047 -7.574 1.00 85.38 113 GLN A O 1
ATOM 929 N N . ALA A 1 114 ? -14.508 -7.481 -8.791 1.00 80.81 114 ALA A N 1
ATOM 930 C CA . ALA A 1 114 ? -13.727 -8.434 -9.577 1.00 80.81 114 ALA A CA 1
ATOM 931 C C . ALA A 1 114 ? -12.814 -9.275 -8.667 1.00 80.81 114 ALA A C 1
ATOM 933 O O . ALA A 1 114 ? -12.858 -10.501 -8.714 1.00 80.81 114 ALA A O 1
ATOM 934 N N . PHE A 1 115 ? -12.089 -8.628 -7.752 1.00 76.56 115 PHE A N 1
ATOM 935 C CA . PHE A 1 115 ? -11.193 -9.281 -6.800 1.00 76.56 115 PHE A CA 1
ATOM 936 C C . PHE A 1 115 ? -11.930 -10.232 -5.841 1.00 76.56 115 PHE A C 1
ATOM 938 O O . PHE A 1 115 ? -11.511 -11.374 -5.624 1.00 76.56 115 PHE A O 1
ATOM 945 N N . LEU A 1 116 ? -13.047 -9.784 -5.262 1.00 79.94 116 LEU A N 1
ATOM 946 C CA . LEU A 1 116 ? -13.784 -10.540 -4.247 1.00 79.94 116 LEU A CA 1
ATOM 947 C C . LEU A 1 116 ? -14.720 -11.600 -4.834 1.00 79.94 116 LEU A C 1
ATOM 949 O O . LEU A 1 116 ? -14.899 -12.646 -4.215 1.00 79.94 116 LEU A O 1
ATOM 953 N N . SER A 1 117 ? -15.328 -11.355 -5.999 1.00 76.62 117 SER A N 1
ATOM 954 C CA . SER A 1 117 ? -16.267 -12.305 -6.623 1.00 76.62 117 SER A CA 1
ATOM 955 C C . SER A 1 117 ? -15.586 -13.605 -7.037 1.00 76.62 117 SER A C 1
ATOM 957 O O . SER A 1 117 ? -16.196 -14.675 -6.990 1.00 76.62 117 SER A O 1
ATOM 959 N N . GLU A 1 118 ? -14.309 -13.509 -7.382 1.00 70.62 118 GLU A N 1
ATOM 960 C CA . GLU A 1 118 ? -13.467 -14.633 -7.751 1.00 70.62 118 GLU A CA 1
ATOM 961 C C . GLU A 1 118 ? -12.916 -15.357 -6.504 1.00 70.62 118 GLU A C 1
ATOM 963 O O . GLU A 1 118 ? -12.753 -16.579 -6.499 1.00 70.62 118 GLU A O 1
ATOM 968 N N . THR A 1 119 ? -12.737 -14.651 -5.383 1.00 79.12 119 THR A N 1
ATOM 969 C CA . THR A 1 119 ? -12.067 -15.191 -4.191 1.00 79.12 119 THR A CA 1
ATOM 970 C C . THR A 1 119 ? -13.033 -15.818 -3.179 1.00 79.12 119 THR A C 1
ATOM 972 O O . THR A 1 119 ? -13.699 -15.139 -2.396 1.00 79.12 119 THR A O 1
ATOM 975 N N . ARG A 1 120 ? -13.034 -17.153 -3.085 1.00 83.62 120 ARG A N 1
ATOM 976 C CA . ARG A 1 120 ? -13.714 -17.892 -2.007 1.00 83.62 120 ARG A CA 1
ATOM 977 C C . ARG A 1 120 ? -12.736 -18.253 -0.893 1.00 83.62 120 ARG A C 1
ATOM 979 O O . ARG A 1 120 ? -12.038 -19.252 -0.975 1.00 83.62 120 ARG A O 1
ATOM 986 N N . TRP A 1 121 ? -12.727 -17.490 0.201 1.00 83.88 121 TRP A N 1
ATOM 987 C CA . TRP A 1 121 ? -11.800 -17.689 1.335 1.00 83.88 121 TRP A CA 1
ATOM 988 C C . TRP A 1 121 ? -11.824 -19.089 1.972 1.00 83.88 121 TRP A C 1
ATOM 990 O O . TRP A 1 121 ? -10.829 -19.514 2.554 1.00 83.88 121 TRP A O 1
ATOM 1000 N N . ALA A 1 122 ? -12.929 -19.831 1.844 1.00 86.31 122 ALA A N 1
ATOM 1001 C CA . ALA A 1 122 ? -13.000 -21.228 2.274 1.00 86.31 122 ALA A CA 1
ATOM 1002 C C . ALA A 1 122 ? -11.994 -22.129 1.529 1.00 86.31 122 ALA A C 1
ATOM 1004 O O . ALA A 1 122 ? -11.519 -23.112 2.102 1.00 86.31 122 ALA A O 1
ATOM 1005 N N . ASP A 1 123 ? -11.614 -21.760 0.302 1.00 88.38 123 ASP A N 1
ATOM 1006 C CA . ASP A 1 123 ? -10.675 -22.508 -0.533 1.00 88.38 123 ASP A CA 1
ATOM 1007 C C . ASP A 1 123 ? -9.234 -22.455 0.011 1.00 88.38 123 ASP A C 1
ATOM 1009 O O . ASP A 1 123 ? -8.412 -23.308 -0.324 1.00 88.38 123 ASP A O 1
ATOM 1013 N N . LEU A 1 124 ? -8.925 -21.524 0.922 1.00 87.75 124 LEU A N 1
ATOM 1014 C CA . LEU A 1 124 ? -7.617 -21.434 1.572 1.00 87.75 124 LEU A CA 1
ATOM 1015 C C . LEU A 1 124 ? -7.392 -22.551 2.609 1.00 87.75 124 LEU A C 1
ATOM 1017 O O . LEU A 1 124 ? -6.268 -23.025 2.785 1.00 87.75 124 LEU A O 1
ATOM 1021 N N . LEU A 1 125 ? -8.450 -22.990 3.301 1.00 88.06 125 LEU A N 1
ATOM 1022 C CA . LEU A 1 125 ? -8.342 -23.940 4.418 1.00 88.06 125 LEU A CA 1
ATOM 1023 C C . LEU A 1 125 ? -7.733 -25.296 4.007 1.00 88.06 125 LEU A C 1
ATOM 1025 O O . LEU A 1 125 ? -6.841 -25.775 4.715 1.00 88.06 125 LEU A O 1
ATOM 1029 N N . PRO A 1 126 ? -8.131 -25.918 2.877 1.00 86.44 126 PRO A N 1
ATOM 1030 C CA . PRO A 1 126 ? -7.507 -27.154 2.405 1.00 86.44 126 PRO A CA 1
ATOM 1031 C C . PRO A 1 126 ? -6.007 -27.011 2.130 1.00 86.44 126 PRO A C 1
ATOM 1033 O O . PRO A 1 126 ? -5.244 -27.910 2.476 1.00 86.44 126 PRO A O 1
ATOM 1036 N N . ILE A 1 127 ? -5.568 -25.870 1.585 1.00 87.31 127 ILE A N 1
ATOM 1037 C CA . ILE A 1 127 ? -4.146 -25.607 1.326 1.00 87.31 127 ILE A CA 1
ATOM 1038 C C . ILE A 1 127 ? -3.387 -25.505 2.648 1.00 87.31 127 ILE A C 1
ATOM 1040 O O . ILE A 1 127 ? -2.430 -26.243 2.864 1.00 87.31 127 ILE A O 1
ATOM 1044 N N . VAL A 1 128 ? -3.848 -24.646 3.565 1.00 86.62 128 VAL A N 1
ATOM 1045 C CA . VAL A 1 128 ? -3.176 -24.403 4.854 1.00 86.62 128 VAL A CA 1
ATOM 1046 C C . VAL A 1 128 ? -3.119 -25.671 5.705 1.00 86.62 128 VAL A C 1
ATOM 1048 O O . VAL A 1 128 ? -2.077 -25.990 6.271 1.00 86.62 128 VAL A O 1
ATOM 1051 N N . SER A 1 129 ? -4.214 -26.433 5.763 1.00 85.38 129 SER A N 1
ATOM 1052 C CA . SER A 1 129 ? -4.268 -27.697 6.514 1.00 85.38 129 SER A CA 1
ATOM 1053 C C . SER A 1 129 ? -3.415 -28.818 5.905 1.00 85.38 129 SER A C 1
ATOM 1055 O O . SER A 1 129 ? -3.095 -29.791 6.594 1.00 85.38 129 SER A O 1
ATOM 1057 N N . GLY A 1 130 ? -3.049 -28.688 4.626 1.00 83.38 130 GLY A N 1
ATOM 1058 C CA . GLY A 1 130 ? -2.159 -29.597 3.914 1.00 83.38 130 GLY A CA 1
ATOM 1059 C C . GLY A 1 130 ? -0.672 -29.286 4.095 1.00 83.38 130 GLY A C 1
ATOM 1060 O O . GLY A 1 130 ? 0.149 -30.156 3.812 1.00 83.38 130 GLY A O 1
ATOM 1061 N N . ILE A 1 131 ? -0.298 -28.094 4.575 1.00 81.88 131 ILE A N 1
ATOM 1062 C CA . ILE A 1 131 ? 1.111 -27.715 4.769 1.00 81.88 131 ILE A CA 1
ATOM 1063 C C . ILE A 1 131 ? 1.774 -28.694 5.753 1.00 81.88 131 ILE A C 1
ATOM 1065 O O . ILE A 1 131 ? 1.308 -28.883 6.874 1.00 81.88 131 ILE A O 1
ATOM 1069 N N . GLY A 1 132 ? 2.868 -29.330 5.323 1.00 74.31 132 GLY A N 1
ATOM 1070 C CA . GLY A 1 132 ? 3.593 -30.334 6.112 1.00 74.31 132 GLY A CA 1
ATOM 1071 C C . GLY A 1 132 ? 3.086 -31.775 5.967 1.00 74.31 132 GLY A C 1
ATOM 1072 O O . GLY A 1 132 ? 3.593 -32.656 6.658 1.00 74.31 132 GLY A O 1
ATOM 1073 N N . ARG A 1 133 ? 2.115 -32.041 5.080 1.00 82.12 133 ARG A N 1
ATOM 1074 C CA . ARG A 1 133 ? 1.677 -33.397 4.697 1.00 82.12 133 ARG A CA 1
ATOM 1075 C C . ARG A 1 133 ? 2.208 -3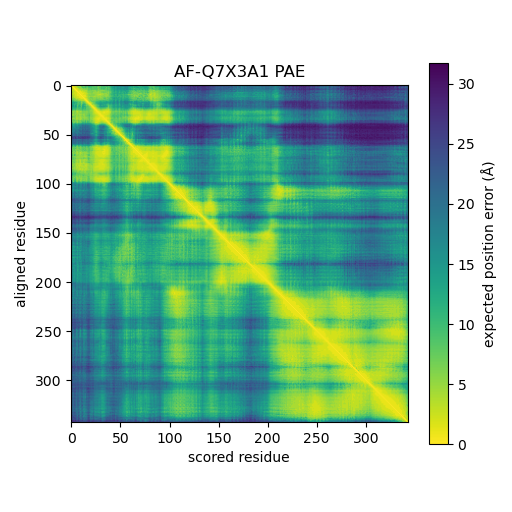3.761 3.307 1.00 82.12 133 ARG A C 1
ATOM 1077 O O . ARG A 1 133 ? 2.364 -32.883 2.466 1.00 82.12 133 ARG A O 1
ATOM 1084 N N . GLU A 1 134 ? 2.435 -35.051 3.049 1.00 69.06 134 GLU A N 1
ATOM 1085 C CA . GLU A 1 134 ? 2.966 -35.551 1.761 1.00 69.06 134 GLU A CA 1
ATOM 1086 C C . GLU A 1 134 ? 2.063 -35.239 0.550 1.00 69.06 134 GLU A C 1
ATOM 1088 O O . GLU A 1 134 ? 2.549 -35.160 -0.573 1.00 69.06 134 GLU A O 1
ATOM 1093 N N . ALA A 1 135 ? 0.765 -35.008 0.773 1.00 63.50 135 ALA A N 1
ATOM 1094 C CA . ALA A 1 135 ? -0.215 -34.635 -0.248 1.00 63.50 135 ALA A CA 1
ATOM 1095 C C . ALA A 1 135 ? -0.817 -33.250 0.046 1.00 63.50 135 ALA A C 1
ATOM 1097 O O . ALA A 1 135 ? -2.014 -33.117 0.310 1.00 63.50 135 ALA A O 1
ATOM 1098 N N . SER A 1 136 ? 0.021 -32.213 0.075 1.00 70.94 136 SER A N 1
ATOM 1099 C CA . SER A 1 136 ? -0.452 -30.834 0.191 1.00 70.94 136 SER A CA 1
ATOM 1100 C C . SER A 1 136 ? -1.078 -30.377 -1.132 1.00 70.94 136 SER A C 1
ATOM 1102 O O . SER A 1 136 ? -0.513 -30.560 -2.210 1.00 70.94 136 SER A O 1
ATOM 1104 N N . LEU A 1 137 ? -2.276 -29.790 -1.066 1.00 78.56 137 LEU A N 1
ATOM 1105 C CA . LEU A 1 137 ? -2.881 -29.141 -2.229 1.00 78.56 137 LEU A CA 1
ATOM 1106 C C . LEU A 1 137 ? -2.005 -27.950 -2.632 1.00 78.56 137 LEU A C 1
ATOM 1108 O O . LEU A 1 137 ? -1.822 -27.019 -1.849 1.00 78.56 137 LEU A O 1
ATOM 1112 N N . THR A 1 138 ? -1.469 -27.980 -3.851 1.00 80.00 138 THR A N 1
ATOM 1113 C CA . THR A 1 138 ? -0.647 -26.891 -4.403 1.00 80.00 138 THR A CA 1
ATOM 1114 C C . THR A 1 138 ? -1.490 -25.715 -4.885 1.00 80.00 138 THR A C 1
ATOM 1116 O O . THR A 1 138 ? -0.991 -24.599 -4.990 1.00 80.00 138 THR A O 1
ATOM 1119 N N . SER A 1 139 ? -2.771 -25.944 -5.166 1.00 84.00 139 SER A N 1
ATOM 1120 C CA . SER A 1 139 ? -3.740 -24.904 -5.490 1.00 84.00 139 SER A CA 1
ATOM 1121 C C . SER A 1 139 ? -5.155 -25.339 -5.122 1.00 84.00 139 SER A C 1
ATOM 1123 O O . SER A 1 139 ? -5.472 -26.530 -5.092 1.00 84.00 139 SER A O 1
ATOM 1125 N N . ASN A 1 140 ? -6.002 -24.362 -4.814 1.00 84.88 140 ASN A N 1
ATOM 1126 C CA . ASN A 1 140 ? -7.433 -24.543 -4.616 1.00 84.88 140 ASN A CA 1
ATOM 1127 C C . ASN A 1 140 ? -8.148 -23.214 -4.893 1.00 84.88 140 ASN A C 1
ATOM 1129 O O . ASN A 1 140 ? -7.860 -22.202 -4.250 1.00 84.88 140 ASN A O 1
ATOM 1133 N N . GLY A 1 141 ? -9.056 -23.209 -5.871 1.00 83.25 141 GLY A N 1
ATOM 1134 C CA . GLY A 1 141 ? -9.656 -21.974 -6.376 1.00 83.25 141 GLY A CA 1
ATOM 1135 C C . GLY A 1 141 ? -8.585 -20.990 -6.863 1.00 83.25 141 GLY A C 1
ATOM 1136 O O . GLY A 1 141 ? -7.751 -21.335 -7.698 1.00 83.25 141 GLY A O 1
ATOM 1137 N N . TYR A 1 142 ? -8.599 -19.779 -6.308 1.00 79.25 142 TYR A N 1
ATOM 1138 C CA . TYR A 1 142 ? -7.638 -18.709 -6.609 1.00 79.25 142 TYR A CA 1
ATOM 1139 C C . TYR A 1 142 ? -6.421 -18.686 -5.677 1.00 79.25 142 TYR A C 1
ATOM 1141 O O . TYR A 1 142 ? -5.544 -17.835 -5.822 1.00 79.25 142 TYR A O 1
ATOM 1149 N N . PHE A 1 143 ? -6.339 -19.614 -4.720 1.00 84.94 143 PHE A N 1
ATOM 1150 C CA . PHE A 1 143 ? -5.188 -19.723 -3.835 1.00 84.94 143 PHE A CA 1
ATOM 1151 C C . PHE A 1 143 ? -4.178 -20.720 -4.392 1.00 84.94 143 PHE A C 1
ATOM 1153 O O . PHE A 1 143 ? -4.519 -21.850 -4.747 1.00 84.94 143 PHE A O 1
ATOM 1160 N N . TYR A 1 144 ? -2.916 -20.303 -4.412 1.00 83.44 144 TYR A N 1
ATOM 1161 C CA . TYR A 1 144 ? -1.790 -21.105 -4.869 1.00 83.44 144 TYR A CA 1
ATOM 1162 C C . TYR A 1 144 ? -0.746 -21.165 -3.760 1.00 83.44 144 TYR A C 1
ATOM 1164 O O . TYR A 1 144 ? -0.314 -20.136 -3.239 1.00 83.44 144 TYR A O 1
ATOM 1172 N N . LEU A 1 145 ? -0.329 -22.376 -3.401 1.00 82.06 145 LEU A N 1
ATOM 1173 C CA . LEU A 1 145 ? 0.847 -22.575 -2.573 1.00 82.06 145 LEU A CA 1
ATOM 1174 C C . LEU A 1 145 ? 2.070 -22.358 -3.462 1.00 82.06 145 LEU A C 1
ATOM 1176 O O . LEU A 1 145 ? 2.330 -23.137 -4.381 1.00 82.06 145 LEU A O 1
ATOM 1180 N N . LEU A 1 146 ? 2.808 -21.281 -3.198 1.00 77.75 146 LEU A N 1
ATOM 1181 C CA . LEU A 1 146 ? 4.011 -20.973 -3.959 1.00 77.75 146 LEU A CA 1
ATOM 1182 C C . LEU A 1 146 ? 5.016 -22.112 -3.790 1.00 77.75 146 LEU A C 1
ATOM 1184 O O . LEU A 1 146 ? 5.463 -22.418 -2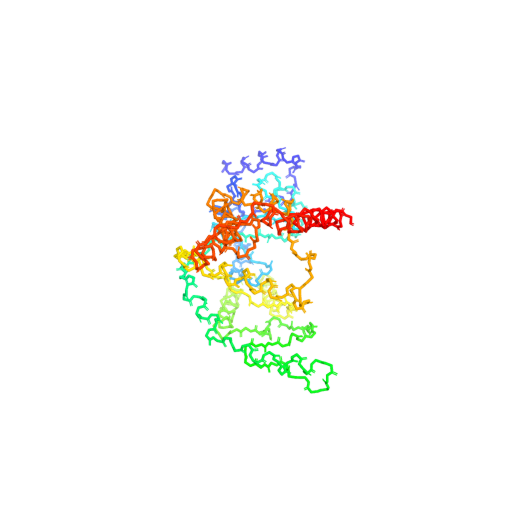.684 1.00 77.75 146 LEU A O 1
ATOM 1188 N N . SER A 1 147 ? 5.348 -22.751 -4.909 1.00 69.81 147 SER A N 1
ATOM 1189 C CA . SER A 1 147 ? 6.407 -23.751 -4.936 1.00 69.81 147 SER A CA 1
ATOM 1190 C C . SER A 1 147 ? 7.751 -23.084 -4.636 1.00 69.81 147 SER A C 1
ATOM 1192 O O . SER A 1 147 ? 7.927 -21.900 -4.948 1.00 69.81 147 SER A O 1
ATOM 1194 N N . PRO A 1 148 ? 8.722 -23.825 -4.072 1.00 74.62 148 PRO A N 1
ATOM 1195 C CA . PRO A 1 148 ? 10.096 -23.357 -4.004 1.00 74.62 148 PRO A CA 1
ATOM 1196 C C . PRO A 1 148 ? 10.543 -22.834 -5.367 1.00 74.62 148 PRO A C 1
ATOM 1198 O O . PRO A 1 148 ? 10.193 -23.404 -6.405 1.00 74.62 148 PRO A O 1
ATOM 1201 N N . VAL A 1 149 ? 11.309 -21.744 -5.351 1.00 77.00 149 VAL A N 1
ATOM 1202 C CA . VAL A 1 149 ? 11.818 -21.108 -6.564 1.00 77.00 149 VAL A CA 1
ATOM 1203 C C . VAL A 1 149 ? 12.516 -22.154 -7.434 1.00 77.00 149 VAL A C 1
ATOM 1205 O O . VAL A 1 149 ? 13.546 -22.708 -7.049 1.00 77.00 149 VAL A O 1
ATOM 1208 N N . SER A 1 150 ? 11.945 -22.422 -8.608 1.00 74.31 150 SER A N 1
ATOM 1209 C CA . SER A 1 150 ? 12.518 -23.330 -9.596 1.00 74.31 150 SER A CA 1
ATOM 1210 C C . SER A 1 150 ? 13.065 -22.533 -10.774 1.00 74.31 150 SER A C 1
ATOM 1212 O O . SER A 1 150 ? 12.443 -21.596 -11.277 1.00 74.31 150 SER A O 1
ATOM 1214 N N . LEU A 1 151 ? 14.272 -22.895 -11.204 1.00 80.44 151 LEU A N 1
ATOM 1215 C CA . LEU A 1 151 ? 14.912 -22.296 -12.369 1.00 80.44 151 LEU A CA 1
ATOM 1216 C C . LEU A 1 151 ? 14.134 -22.685 -13.629 1.00 80.44 151 LEU A C 1
ATOM 1218 O O . LEU A 1 151 ? 14.256 -23.805 -14.119 1.00 80.44 151 LEU A O 1
ATOM 1222 N N . THR A 1 152 ? 13.367 -21.739 -14.166 1.00 82.06 152 THR A N 1
ATOM 1223 C CA . THR A 1 152 ? 12.619 -21.900 -15.419 1.00 82.06 152 THR A CA 1
ATOM 1224 C C . THR A 1 152 ? 13.249 -21.029 -16.501 1.00 82.06 152 THR A C 1
ATOM 1226 O O . THR A 1 152 ? 13.786 -19.955 -16.217 1.00 82.06 152 THR A O 1
ATOM 1229 N N . ARG A 1 153 ? 13.247 -21.488 -17.756 1.00 85.25 153 ARG A N 1
ATOM 1230 C CA . ARG A 1 153 ? 13.698 -20.658 -18.885 1.00 85.25 153 ARG A CA 1
ATOM 1231 C C . ARG A 1 153 ? 12.593 -19.684 -19.276 1.00 85.25 153 ARG A C 1
ATOM 1233 O O . ARG A 1 153 ? 11.427 -20.040 -19.199 1.00 85.25 153 ARG A O 1
ATOM 1240 N N . LEU A 1 154 ? 12.946 -18.498 -19.770 1.00 82.44 154 LEU A N 1
ATOM 1241 C CA . LEU A 1 154 ? 11.967 -17.470 -20.149 1.00 82.44 154 LEU A CA 1
ATOM 1242 C C . LEU A 1 154 ? 10.912 -17.983 -21.148 1.00 82.44 154 LEU A C 1
ATOM 1244 O O . LEU A 1 154 ? 9.738 -17.670 -21.008 1.00 82.44 154 LEU A O 1
ATOM 1248 N N . LYS A 1 155 ? 11.311 -18.822 -22.111 1.00 82.06 155 LYS A N 1
ATOM 1249 C CA . LYS A 1 155 ? 10.393 -19.464 -23.072 1.00 82.06 155 LYS A CA 1
ATOM 1250 C C . LYS A 1 155 ? 9.345 -20.404 -22.448 1.00 82.06 155 LYS A C 1
ATOM 1252 O O . LYS A 1 155 ? 8.318 -20.646 -23.068 1.00 82.06 155 LYS A O 1
ATOM 1257 N N . ASP A 1 156 ? 9.639 -20.954 -21.271 1.00 83.88 156 ASP A N 1
ATOM 1258 C CA . ASP A 1 156 ? 8.799 -21.917 -20.549 1.00 83.88 156 ASP A CA 1
ATOM 1259 C C . ASP A 1 156 ? 8.143 -21.250 -19.324 1.00 83.88 156 ASP A C 1
ATOM 1261 O O . ASP A 1 156 ? 7.514 -21.915 -18.503 1.00 83.88 156 ASP A O 1
ATOM 1265 N N . PHE A 1 157 ? 8.331 -19.936 -19.168 1.00 82.69 157 PHE A N 1
ATOM 1266 C CA . PHE A 1 157 ? 7.833 -19.176 -18.035 1.00 82.69 157 PHE A CA 1
ATOM 1267 C C . PHE A 1 157 ? 6.298 -19.090 -18.093 1.00 82.69 157 PHE A C 1
ATOM 1269 O O . PHE A 1 157 ? 5.746 -18.894 -19.179 1.00 82.69 157 PHE A O 1
ATOM 1276 N N . PRO A 1 158 ? 5.588 -19.245 -16.961 1.00 78.75 158 PRO A N 1
ATOM 1277 C CA . PRO A 1 158 ? 4.131 -19.197 -16.946 1.00 78.75 158 PRO A CA 1
ATOM 1278 C C . PRO A 1 158 ? 3.637 -17.789 -17.310 1.00 78.75 158 PRO A C 1
ATOM 1280 O O . PRO A 1 158 ? 3.874 -16.832 -16.577 1.00 78.75 158 PRO A O 1
ATOM 1283 N N . MET A 1 159 ? 2.955 -17.675 -18.451 1.00 77.69 159 MET A N 1
ATOM 1284 C CA . MET A 1 159 ? 2.330 -16.446 -18.959 1.00 77.69 159 MET A CA 1
ATOM 1285 C C . MET A 1 159 ? 0.887 -16.749 -19.367 1.00 77.69 159 MET A C 1
ATOM 1287 O O . MET A 1 159 ? 0.585 -17.875 -19.776 1.00 77.69 159 MET A O 1
ATOM 1291 N N . SER A 1 160 ? 0.001 -15.755 -19.302 1.00 78.69 160 SER A N 1
ATOM 1292 C CA . SER A 1 160 ? -1.324 -15.860 -19.919 1.00 78.69 160 SER A CA 1
ATOM 1293 C C . SER A 1 160 ? -1.208 -16.017 -21.438 1.00 78.69 160 SER A C 1
ATOM 1295 O O . SER A 1 160 ? -0.195 -15.674 -22.048 1.00 78.69 160 SER A O 1
ATOM 1297 N N . GLU A 1 161 ? -2.263 -16.515 -22.081 1.00 81.00 161 GLU A N 1
ATOM 1298 C CA . GLU A 1 161 ? -2.279 -16.732 -23.532 1.00 81.00 161 GLU A CA 1
ATOM 1299 C C . GLU A 1 161 ? -2.026 -15.432 -24.316 1.00 81.00 161 GLU A C 1
ATOM 1301 O O . GLU A 1 161 ? -1.225 -15.408 -25.249 1.00 81.00 161 GLU A O 1
ATOM 1306 N N . LYS A 1 162 ? -2.621 -14.321 -23.864 1.00 75.56 162 LYS A N 1
ATOM 1307 C CA . LYS A 1 162 ? -2.431 -12.991 -24.456 1.00 75.56 162 LYS A CA 1
ATOM 1308 C C . LYS A 1 162 ? -0.992 -12.484 -24.303 1.00 75.56 162 LYS A C 1
ATOM 1310 O O . LYS A 1 162 ? -0.435 -11.911 -25.241 1.00 75.56 162 LYS A O 1
ATOM 1315 N N . GLU A 1 163 ? -0.386 -12.684 -23.135 1.00 75.56 163 GLU A N 1
ATOM 1316 C CA . GLU A 1 163 ? 1.009 -12.301 -22.873 1.00 75.56 163 GLU A CA 1
ATOM 1317 C C . GLU A 1 163 ? 1.977 -13.152 -23.689 1.00 75.56 163 GLU A C 1
ATOM 1319 O O . GLU A 1 163 ? 2.905 -12.621 -24.295 1.00 75.56 163 GLU A O 1
ATOM 1324 N N . ARG A 1 164 ? 1.722 -14.461 -23.769 1.00 81.75 164 ARG A N 1
ATOM 1325 C CA . ARG A 1 164 ? 2.516 -15.386 -24.571 1.00 81.75 164 ARG A CA 1
ATOM 1326 C C . ARG A 1 164 ? 2.450 -15.042 -26.053 1.00 81.75 164 ARG A C 1
ATOM 1328 O O . ARG A 1 164 ? 3.490 -15.004 -26.701 1.00 81.75 164 ARG A O 1
ATOM 1335 N N . GLN A 1 165 ? 1.261 -14.741 -26.573 1.00 79.94 165 GLN A N 1
ATOM 1336 C CA . GLN A 1 165 ? 1.097 -14.299 -27.954 1.00 79.94 165 GLN A CA 1
ATOM 1337 C C . GLN A 1 165 ? 1.868 -13.000 -28.210 1.00 79.94 165 GLN A C 1
ATOM 1339 O O . GLN A 1 165 ? 2.619 -12.911 -29.176 1.00 79.94 165 GLN A O 1
ATOM 1344 N N . SER A 1 166 ? 1.741 -12.019 -27.313 1.00 74.38 166 SER A N 1
ATOM 1345 C CA . SER A 1 166 ? 2.480 -10.755 -27.417 1.00 74.38 166 SER A CA 1
ATOM 1346 C C . SER A 1 166 ? 3.998 -10.996 -27.433 1.00 74.38 166 SER A C 1
ATOM 1348 O O . SER A 1 166 ? 4.690 -10.447 -28.293 1.00 74.38 166 SER A O 1
ATOM 1350 N N . PHE A 1 167 ? 4.490 -11.883 -26.556 1.00 77.06 167 PHE A N 1
ATOM 1351 C CA . PHE A 1 167 ? 5.892 -12.315 -26.479 1.00 77.06 167 PHE A CA 1
ATOM 1352 C C . PHE A 1 167 ? 6.375 -12.986 -27.755 1.00 77.06 167 PHE A C 1
ATOM 1354 O O . PHE A 1 167 ? 7.427 -12.632 -28.292 1.00 77.06 167 PHE A O 1
ATOM 1361 N N . GLU A 1 168 ? 5.618 -13.950 -28.264 1.00 80.00 168 GLU A N 1
ATOM 1362 C CA . GLU A 1 168 ? 5.975 -14.674 -29.477 1.00 80.00 168 GLU A CA 1
ATOM 1363 C C . GLU A 1 168 ? 5.979 -13.745 -30.699 1.00 80.00 168 GLU A C 1
ATOM 1365 O O . GLU A 1 168 ? 6.956 -13.759 -31.452 1.00 80.00 168 GLU A O 1
ATOM 1370 N N . GLU A 1 169 ? 4.975 -12.872 -30.838 1.00 79.31 169 GLU A N 1
ATOM 1371 C CA . GLU A 1 169 ? 4.903 -11.869 -31.905 1.00 79.31 169 GLU A CA 1
ATOM 1372 C C . GLU A 1 169 ? 6.076 -10.886 -31.859 1.00 79.31 169 GLU A C 1
ATOM 1374 O O . GLU A 1 169 ? 6.669 -10.580 -32.895 1.00 79.31 169 GLU A O 1
ATOM 1379 N N . ALA A 1 170 ? 6.437 -10.380 -30.677 1.00 73.06 170 ALA A N 1
ATOM 1380 C CA . ALA A 1 170 ? 7.561 -9.459 -30.540 1.00 73.06 170 ALA A CA 1
ATOM 1381 C C . ALA A 1 170 ? 8.884 -10.132 -30.912 1.00 73.06 170 ALA A C 1
ATOM 1383 O O . ALA A 1 170 ? 9.644 -9.598 -31.724 1.00 73.06 170 ALA A O 1
ATOM 1384 N N . VAL A 1 171 ? 9.126 -11.346 -30.410 1.00 76.50 171 VAL A N 1
ATOM 1385 C CA . VAL A 1 171 ? 10.344 -12.084 -30.752 1.00 76.50 171 VAL A CA 1
ATOM 1386 C C . VAL A 1 171 ? 10.384 -12.445 -32.243 1.00 76.50 171 VAL A C 1
ATOM 1388 O O . VAL A 1 171 ? 11.458 -12.461 -32.851 1.00 76.50 171 VAL A O 1
ATOM 1391 N N . GLU A 1 172 ? 9.243 -12.736 -32.867 1.00 80.31 172 GLU A N 1
ATOM 1392 C CA . GLU A 1 172 ? 9.173 -12.974 -34.309 1.00 80.31 172 GLU A CA 1
ATOM 1393 C C . GLU A 1 172 ? 9.507 -11.711 -35.113 1.00 80.31 172 GLU A C 1
ATOM 1395 O O . GLU A 1 172 ? 10.344 -11.768 -36.022 1.00 80.31 172 GLU A O 1
ATOM 1400 N N . ARG A 1 173 ? 8.933 -10.558 -34.745 1.00 76.69 173 ARG A N 1
ATOM 1401 C CA . ARG A 1 173 ? 9.259 -9.259 -35.358 1.00 76.69 173 ARG A CA 1
ATOM 1402 C C . ARG A 1 173 ? 10.759 -8.980 -35.275 1.00 76.69 173 ARG A C 1
ATOM 1404 O O . ARG A 1 173 ? 11.375 -8.641 -36.288 1.00 76.69 173 ARG A O 1
ATOM 1411 N N . GLU A 1 174 ? 11.371 -9.193 -34.113 1.00 72.38 174 GLU A N 1
ATOM 1412 C CA . GLU A 1 174 ? 12.816 -9.021 -33.924 1.00 72.38 174 GLU A CA 1
ATOM 1413 C C . GLU A 1 174 ? 13.639 -10.002 -34.762 1.00 72.38 174 GLU A C 1
ATOM 1415 O O . GLU A 1 174 ? 14.633 -9.611 -35.378 1.00 72.38 174 GLU A O 1
ATOM 1420 N N . MET A 1 175 ? 13.213 -11.263 -34.867 1.00 77.50 175 MET A N 1
ATOM 1421 C CA . MET A 1 175 ? 13.884 -12.250 -35.712 1.00 77.50 175 MET A CA 1
ATOM 1422 C C . MET A 1 175 ? 13.863 -11.837 -37.191 1.00 77.50 175 MET A C 1
ATOM 1424 O O . MET A 1 175 ? 14.861 -12.012 -37.898 1.00 77.50 175 MET A O 1
ATOM 1428 N N . VAL A 1 176 ? 12.748 -11.277 -37.671 1.00 82.12 176 VAL A N 1
ATOM 1429 C CA . VAL A 1 176 ? 12.622 -10.754 -39.040 1.00 82.12 176 VAL A CA 1
ATOM 1430 C C . VAL A 1 176 ? 13.549 -9.558 -39.258 1.00 82.12 176 VAL A C 1
ATOM 1432 O O . VAL A 1 176 ? 14.216 -9.491 -40.292 1.00 82.12 176 VAL A O 1
ATOM 1435 N N . LEU A 1 177 ? 13.635 -8.635 -38.296 1.00 76.88 177 LEU A N 1
ATOM 1436 C CA . LEU A 1 177 ? 14.542 -7.484 -38.365 1.00 76.88 177 LEU A CA 1
ATOM 1437 C C . LEU A 1 177 ? 16.011 -7.916 -38.358 1.00 76.88 177 LEU A C 1
ATOM 1439 O O . LEU A 1 177 ? 16.778 -7.483 -39.217 1.00 76.88 177 LEU A O 1
ATOM 1443 N N . ALA A 1 178 ? 16.389 -8.833 -37.465 1.00 75.88 178 ALA A N 1
ATOM 1444 C CA . ALA A 1 178 ? 17.747 -9.360 -37.382 1.00 75.88 178 ALA A CA 1
ATOM 1445 C C . ALA A 1 178 ? 18.186 -10.013 -38.704 1.00 75.88 178 ALA A C 1
ATOM 1447 O O . ALA A 1 178 ? 19.311 -9.811 -39.157 1.00 75.88 178 ALA A O 1
ATOM 1448 N N . LYS A 1 179 ? 17.288 -10.741 -39.383 1.00 80.81 179 LYS A N 1
ATOM 1449 C CA . LYS A 1 179 ? 17.567 -11.355 -40.695 1.00 80.81 179 LYS A CA 1
ATOM 1450 C C . LYS A 1 179 ? 17.809 -10.336 -41.816 1.00 80.81 179 LYS A C 1
ATOM 1452 O O . LYS A 1 179 ? 18.499 -10.678 -42.775 1.00 80.81 179 LYS A O 1
ATOM 1457 N N . LYS A 1 180 ? 17.277 -9.112 -41.703 1.00 81.44 180 LYS A N 1
ATOM 1458 C CA . LYS A 1 180 ? 17.453 -8.023 -42.684 1.00 81.44 180 LYS A CA 1
ATOM 1459 C C . LYS A 1 180 ? 18.797 -7.290 -42.553 1.00 81.44 180 LYS A C 1
ATOM 1461 O O . LYS A 1 180 ? 19.096 -6.446 -43.391 1.00 81.44 180 LYS A O 1
ATOM 1466 N N . ILE A 1 181 ? 19.610 -7.600 -41.538 1.00 77.75 181 ILE A N 1
ATOM 1467 C CA . ILE A 1 181 ? 20.936 -6.997 -41.347 1.00 77.75 181 ILE A CA 1
ATOM 1468 C C . ILE A 1 181 ? 21.889 -7.449 -42.466 1.00 77.75 181 ILE A C 1
ATOM 1470 O O . ILE A 1 181 ? 22.148 -8.642 -42.635 1.00 77.75 181 ILE A O 1
ATOM 1474 N N . SER A 1 182 ? 22.438 -6.483 -43.210 1.00 77.44 182 SER A N 1
ATOM 1475 C CA . SER A 1 182 ? 23.311 -6.724 -44.369 1.00 77.44 182 SER A CA 1
ATOM 1476 C C . SER A 1 182 ? 24.666 -7.336 -43.997 1.00 77.44 182 SER A C 1
ATOM 1478 O O . SER A 1 182 ? 25.199 -8.169 -44.730 1.00 77.44 182 SER A O 1
ATOM 1480 N N . LYS A 1 183 ? 25.242 -6.940 -42.856 1.00 82.00 183 LYS A N 1
ATOM 1481 C CA . LYS A 1 183 ? 26.533 -7.450 -42.380 1.00 82.00 183 LYS A CA 1
ATOM 1482 C C . LYS A 1 183 ? 26.368 -8.800 -41.691 1.00 82.00 183 LYS A C 1
ATOM 1484 O O . LYS A 1 183 ? 25.645 -8.929 -40.704 1.00 82.00 183 LYS A O 1
ATOM 1489 N N . ARG A 1 184 ? 27.103 -9.807 -42.174 1.00 81.12 184 ARG A N 1
ATOM 1490 C CA . ARG A 1 184 ? 27.033 -11.185 -41.662 1.00 81.12 184 ARG A CA 1
ATOM 1491 C C . ARG A 1 184 ? 27.318 -11.281 -40.163 1.00 81.12 184 ARG A C 1
ATOM 1493 O O . ARG A 1 184 ? 26.563 -11.934 -39.452 1.00 81.12 184 ARG A O 1
ATOM 1500 N N . GLU A 1 185 ? 28.378 -10.630 -39.700 1.00 77.69 185 GLU A N 1
ATOM 1501 C CA . GLU A 1 185 ? 28.801 -10.690 -38.299 1.00 77.69 185 GLU A CA 1
ATOM 1502 C C . GLU A 1 185 ? 27.762 -10.061 -37.356 1.00 77.69 185 GLU A C 1
ATOM 1504 O O . GLU A 1 185 ? 27.420 -10.630 -36.322 1.00 77.69 185 GLU A O 1
ATOM 1509 N N . GLU A 1 186 ? 27.193 -8.918 -37.738 1.00 70.75 186 GLU A N 1
ATOM 1510 C CA . GLU A 1 186 ? 26.147 -8.237 -36.967 1.00 70.75 186 GLU A CA 1
ATOM 1511 C C . GLU A 1 186 ? 24.846 -9.050 -36.937 1.00 70.75 186 GLU A C 1
ATOM 1513 O O . GLU A 1 186 ? 24.228 -9.187 -35.881 1.00 70.75 186 GLU A O 1
ATOM 1518 N N . ARG A 1 187 ? 24.476 -9.676 -38.061 1.00 79.56 187 ARG A N 1
ATOM 1519 C CA . ARG A 1 187 ? 23.330 -10.590 -38.146 1.00 79.56 187 ARG A CA 1
ATOM 1520 C C . ARG A 1 187 ? 23.486 -11.796 -37.221 1.00 79.56 187 ARG A C 1
ATOM 1522 O O . ARG A 1 187 ? 22.557 -12.135 -36.491 1.00 79.56 187 ARG A O 1
ATOM 1529 N N . GLU A 1 188 ? 24.643 -12.454 -37.251 1.00 77.75 188 GLU A N 1
ATOM 1530 C CA . GLU A 1 188 ? 24.921 -13.619 -36.400 1.00 77.75 188 GLU A CA 1
ATOM 1531 C C . GLU A 1 188 ? 24.914 -13.233 -34.912 1.00 77.75 188 GLU A C 1
ATOM 1533 O O . GLU A 1 188 ? 24.316 -13.938 -34.095 1.00 77.75 188 GLU A O 1
ATOM 1538 N N . ARG A 1 189 ? 25.478 -12.069 -34.560 1.00 75.00 189 ARG A N 1
ATOM 1539 C CA . ARG A 1 189 ? 25.410 -11.521 -33.196 1.00 75.00 189 ARG A CA 1
ATOM 1540 C C . ARG A 1 189 ? 23.971 -11.237 -32.756 1.00 75.00 189 ARG A C 1
ATOM 1542 O O . ARG A 1 189 ? 23.608 -11.615 -31.644 1.00 75.00 189 ARG A O 1
ATOM 1549 N N . ALA A 1 190 ? 23.151 -10.612 -33.602 1.00 70.94 190 ALA A N 1
ATOM 1550 C CA . ALA A 1 190 ? 21.753 -10.305 -33.291 1.00 70.94 190 ALA A CA 1
ATOM 1551 C C . ALA A 1 190 ? 20.918 -11.579 -33.064 1.00 70.94 190 ALA A C 1
ATOM 1553 O O . ALA A 1 190 ? 20.211 -11.693 -32.064 1.00 70.94 190 ALA A O 1
ATOM 1554 N N . LEU A 1 191 ? 21.064 -12.583 -33.937 1.00 79.75 191 LEU A N 1
ATOM 1555 C CA . LEU A 1 191 ? 20.373 -13.871 -33.799 1.00 79.75 191 LEU A CA 1
ATOM 1556 C C . LEU A 1 191 ? 20.825 -14.648 -32.553 1.00 79.75 191 LEU A C 1
ATOM 1558 O O . LEU A 1 191 ? 19.993 -15.219 -31.846 1.00 79.75 191 LEU A O 1
ATOM 1562 N N . SER A 1 192 ? 22.129 -14.645 -32.259 1.00 79.94 192 SER A N 1
ATOM 1563 C CA . SER A 1 192 ? 22.678 -15.281 -31.057 1.00 79.94 192 SER A CA 1
ATOM 1564 C C . SER A 1 192 ? 22.102 -14.655 -29.784 1.00 79.94 192 SER A C 1
ATOM 1566 O O . SER A 1 192 ? 21.628 -15.376 -28.906 1.00 79.94 192 SER A O 1
ATOM 1568 N N . ARG A 1 193 ? 22.022 -13.321 -29.714 1.00 76.12 193 ARG A N 1
ATOM 1569 C CA . ARG A 1 193 ? 21.420 -12.606 -28.575 1.00 76.12 193 ARG A CA 1
ATOM 1570 C C . ARG A 1 193 ? 19.948 -12.946 -28.375 1.00 76.12 193 ARG A C 1
ATOM 1572 O O . ARG A 1 193 ? 19.561 -13.278 -27.262 1.00 76.12 193 ARG A O 1
ATOM 1579 N N . LEU A 1 194 ? 19.148 -12.951 -29.441 1.00 76.44 194 LEU A N 1
ATOM 1580 C CA . LEU A 1 194 ? 17.730 -13.319 -29.368 1.00 76.44 194 LEU A CA 1
ATOM 1581 C C . LEU A 1 194 ? 17.549 -14.767 -28.877 1.00 76.44 194 LEU A C 1
ATOM 1583 O O . LEU A 1 194 ? 16.663 -15.063 -28.072 1.00 76.44 194 LEU A O 1
ATOM 1587 N N . SER A 1 195 ? 18.440 -15.673 -29.294 1.00 82.00 195 SER A N 1
ATOM 1588 C CA . SER A 1 195 ? 18.457 -17.051 -28.792 1.00 82.00 195 SER A CA 1
ATOM 1589 C C . SER A 1 195 ? 18.836 -17.136 -27.308 1.00 82.00 195 SER A C 1
ATOM 1591 O O . SER A 1 195 ? 18.238 -17.922 -26.571 1.00 82.00 195 SER A O 1
ATOM 1593 N N . GLN A 1 196 ? 19.784 -16.315 -26.846 1.00 81.94 196 GLN A N 1
ATOM 1594 C CA . GLN A 1 196 ? 20.172 -16.238 -25.437 1.00 81.94 196 GLN A CA 1
ATOM 1595 C C . GLN A 1 196 ? 19.039 -15.659 -24.590 1.00 81.94 196 GLN A C 1
ATOM 1597 O O . GLN A 1 196 ? 18.726 -16.225 -23.547 1.00 81.94 196 GLN A O 1
ATOM 1602 N N . TYR A 1 197 ? 18.369 -14.609 -25.070 1.00 77.31 197 TYR A N 1
ATOM 1603 C CA . TYR A 1 197 ? 17.214 -14.001 -24.414 1.00 77.31 197 TYR A CA 1
ATOM 1604 C C . TYR A 1 197 ? 16.089 -15.020 -24.181 1.00 77.31 197 TYR A C 1
ATOM 1606 O O . TYR A 1 197 ? 15.664 -15.207 -23.044 1.00 77.31 197 TYR A O 1
ATOM 1614 N N . LYS A 1 198 ? 15.686 -15.778 -25.213 1.00 77.06 198 LYS A N 1
ATOM 1615 C CA . LYS A 1 198 ? 14.669 -16.845 -25.083 1.00 77.06 198 LYS A CA 1
ATOM 1616 C C . LYS A 1 198 ? 15.064 -17.955 -24.103 1.00 77.06 198 LYS A C 1
ATOM 1618 O O . LYS A 1 198 ? 14.200 -18.561 -23.470 1.00 77.06 198 LYS A O 1
ATOM 1623 N N . ASN A 1 199 ? 16.359 -18.254 -24.001 1.00 84.06 199 ASN A N 1
ATOM 1624 C CA . ASN A 1 199 ? 16.872 -19.378 -23.217 1.00 84.06 199 ASN A CA 1
ATOM 1625 C C . ASN A 1 199 ? 17.406 -18.995 -21.833 1.00 84.06 199 ASN A C 1
ATOM 1627 O O . ASN A 1 199 ? 17.842 -19.897 -21.106 1.00 84.06 199 ASN A O 1
ATOM 1631 N N . ARG A 1 200 ? 17.382 -17.708 -21.466 1.00 82.94 200 ARG A N 1
ATOM 1632 C CA . ARG A 1 200 ? 17.824 -17.234 -20.153 1.00 82.94 200 ARG A CA 1
ATOM 1633 C C . ARG A 1 200 ? 16.912 -17.770 -19.055 1.00 82.94 200 ARG A C 1
ATOM 1635 O O . ARG A 1 200 ? 15.735 -18.042 -19.293 1.00 82.94 200 ARG A O 1
ATOM 1642 N N . PHE A 1 201 ? 17.449 -17.886 -17.849 1.00 84.00 201 PHE A N 1
ATOM 1643 C CA . PHE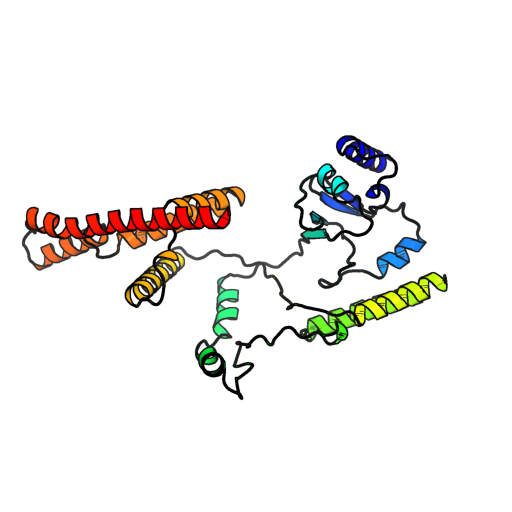 A 1 201 ? 16.634 -18.188 -16.681 1.00 84.00 201 PHE A CA 1
ATOM 1644 C C . PHE A 1 201 ? 15.793 -16.970 -16.292 1.00 84.00 201 PHE A C 1
ATOM 1646 O O . PHE A 1 201 ? 16.261 -15.833 -16.364 1.00 84.00 201 PHE A O 1
ATOM 1653 N N . ALA A 1 202 ? 14.547 -17.219 -15.912 1.00 78.69 202 ALA A N 1
ATOM 1654 C CA . ALA A 1 202 ? 13.609 -16.219 -15.439 1.00 78.69 202 ALA A CA 1
ATOM 1655 C C . ALA A 1 202 ? 13.153 -16.584 -14.024 1.00 78.69 202 ALA A C 1
ATOM 1657 O O . ALA A 1 202 ? 12.962 -17.757 -13.701 1.00 78.69 202 ALA A O 1
ATOM 1658 N N . LEU A 1 203 ? 12.999 -15.560 -13.190 1.00 77.00 203 LEU A N 1
ATOM 1659 C CA . LEU A 1 203 ? 12.480 -15.655 -11.836 1.00 77.00 203 LEU A CA 1
ATOM 1660 C C . LEU A 1 203 ? 11.461 -14.537 -11.641 1.00 77.00 203 LEU A C 1
ATOM 1662 O O . LEU A 1 203 ? 11.759 -13.389 -11.961 1.00 77.00 203 LEU A O 1
ATOM 1666 N N . GLY A 1 204 ? 10.296 -14.867 -11.093 1.00 72.94 204 GLY A N 1
ATOM 1667 C CA . GLY A 1 204 ? 9.306 -13.881 -10.680 1.00 72.94 204 GLY A CA 1
ATOM 1668 C C . GLY A 1 204 ? 7.879 -14.372 -10.868 1.00 72.94 204 GLY A C 1
ATOM 1669 O O . GLY A 1 204 ? 7.637 -15.550 -11.121 1.00 72.94 204 GLY A O 1
ATOM 1670 N N . ALA A 1 205 ? 6.953 -13.432 -10.764 1.00 70.00 205 ALA A N 1
ATOM 1671 C CA . ALA A 1 205 ? 5.578 -13.554 -11.214 1.00 70.00 205 ALA A CA 1
ATOM 1672 C C . ALA A 1 205 ? 5.276 -12.339 -12.098 1.00 70.00 205 ALA A C 1
ATOM 1674 O O . ALA A 1 205 ? 5.921 -11.296 -11.960 1.00 70.00 205 ALA A O 1
ATOM 1675 N N . ILE A 1 206 ? 4.331 -12.489 -13.022 1.00 65.50 206 ILE A N 1
ATOM 1676 C CA . ILE A 1 206 ? 3.869 -11.370 -13.838 1.00 65.50 206 ILE A CA 1
ATOM 1677 C C . ILE A 1 206 ? 2.787 -10.653 -13.054 1.00 65.50 206 ILE A C 1
ATOM 1679 O O . ILE A 1 206 ? 1.778 -11.253 -12.688 1.00 65.50 206 ILE A O 1
ATOM 1683 N N . PHE A 1 207 ? 3.021 -9.373 -12.801 1.00 68.62 207 PHE A N 1
ATOM 1684 C CA . PHE A 1 207 ? 2.031 -8.481 -12.230 1.00 68.62 207 PHE A CA 1
ATOM 1685 C C . PHE A 1 207 ? 1.637 -7.468 -13.294 1.00 68.62 207 PHE A C 1
ATOM 1687 O O . PHE A 1 207 ? 2.485 -6.964 -14.031 1.00 68.62 207 PHE A O 1
ATOM 1694 N N . THR A 1 208 ? 0.345 -7.186 -13.375 1.00 67.88 208 THR A N 1
ATOM 1695 C CA . THR A 1 208 ? -0.185 -6.103 -14.196 1.00 67.88 208 THR A CA 1
ATOM 1696 C C . THR A 1 208 ? -0.757 -5.059 -13.263 1.00 67.88 208 THR A C 1
ATOM 1698 O O . THR A 1 208 ? -1.724 -5.344 -12.548 1.00 67.88 208 THR A O 1
ATOM 1701 N N . ASP A 1 209 ? -0.182 -3.866 -13.282 1.00 72.56 209 ASP A N 1
ATOM 1702 C CA . ASP A 1 209 ? -0.746 -2.747 -12.547 1.00 72.56 209 ASP A CA 1
ATOM 1703 C C . ASP A 1 209 ? -2.051 -2.295 -13.209 1.00 72.56 209 ASP A C 1
ATOM 1705 O O . ASP A 1 209 ? -2.223 -2.354 -14.430 1.00 72.56 209 ASP A O 1
ATOM 1709 N N . ARG A 1 210 ? -2.999 -1.857 -12.381 1.00 76.00 210 ARG A N 1
ATOM 1710 C CA . ARG A 1 210 ? -4.242 -1.233 -12.833 1.00 76.00 210 ARG A CA 1
ATOM 1711 C C . ARG A 1 210 ? -4.395 0.106 -12.149 1.00 76.00 210 ARG A C 1
ATOM 1713 O O . ARG A 1 210 ? -4.260 0.215 -10.931 1.00 76.00 210 ARG A O 1
ATOM 1720 N N . LEU A 1 211 ? -4.730 1.126 -12.931 1.00 81.94 211 LEU A N 1
ATOM 1721 C CA . LEU A 1 211 ? -5.077 2.424 -12.379 1.00 81.94 211 LEU A CA 1
ATOM 1722 C C . LEU A 1 211 ? -6.506 2.372 -11.831 1.00 81.94 211 LEU A C 1
ATOM 1724 O O . LEU A 1 211 ? -7.469 2.258 -12.588 1.00 81.94 211 LEU A O 1
ATOM 1728 N N . VAL A 1 212 ? -6.646 2.479 -10.512 1.00 85.12 212 VAL A N 1
ATOM 1729 C CA . VAL A 1 212 ? -7.948 2.461 -9.835 1.00 85.12 212 VAL A CA 1
ATOM 1730 C C . VAL A 1 212 ? -8.285 3.853 -9.322 1.00 85.12 212 VAL A C 1
ATOM 1732 O O . VAL A 1 212 ? -7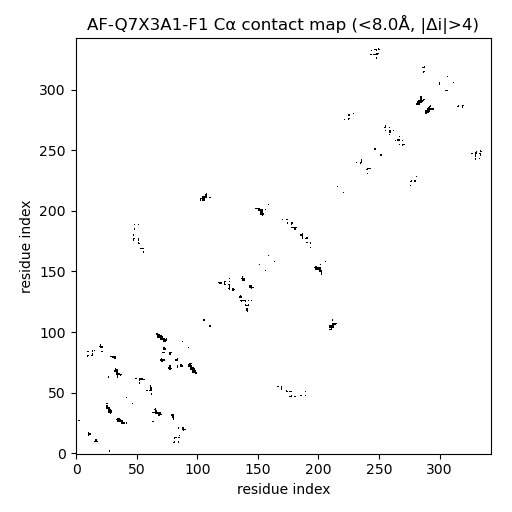.532 4.451 -8.553 1.00 85.12 212 VAL A O 1
ATOM 1735 N N . ASN A 1 213 ? -9.448 4.377 -9.708 1.00 87.62 213 ASN A N 1
ATOM 1736 C CA . ASN A 1 213 ? -9.957 5.618 -9.139 1.00 87.62 213 ASN A CA 1
ATOM 1737 C C . ASN A 1 213 ? -10.716 5.327 -7.837 1.00 87.62 213 ASN A C 1
ATOM 1739 O O . ASN A 1 213 ? -11.885 4.930 -7.850 1.00 87.62 213 ASN A O 1
ATOM 1743 N N . TYR A 1 214 ? -10.045 5.537 -6.706 1.00 85.12 214 TYR A N 1
ATOM 1744 C CA . TYR A 1 214 ? -10.625 5.353 -5.380 1.00 85.12 214 TYR A CA 1
ATOM 1745 C C . TYR A 1 214 ? -11.383 6.607 -4.917 1.00 85.12 214 TYR A C 1
ATOM 1747 O O . TYR A 1 214 ? -10.786 7.632 -4.589 1.00 85.12 214 TYR A O 1
ATOM 1755 N N . ASN A 1 215 ? -12.716 6.520 -4.890 1.00 86.38 215 ASN A N 1
ATOM 1756 C CA . ASN A 1 215 ? -13.608 7.584 -4.418 1.00 86.38 215 ASN A CA 1
ATOM 1757 C C . ASN A 1 215 ? -14.838 6.978 -3.711 1.00 86.38 215 ASN A C 1
ATOM 1759 O O . ASN A 1 215 ? -15.914 6.854 -4.313 1.00 86.38 215 ASN A O 1
ATOM 1763 N N . PRO A 1 216 ? -14.688 6.487 -2.469 1.00 86.50 216 PRO A N 1
ATOM 1764 C CA . PRO A 1 216 ? -15.795 5.922 -1.713 1.00 86.50 216 PRO A CA 1
ATOM 1765 C C . PRO A 1 216 ? -16.760 7.017 -1.250 1.00 86.50 216 PRO A C 1
ATOM 1767 O O . PRO A 1 216 ? -16.373 8.128 -0.899 1.00 86.50 216 PRO A O 1
ATOM 1770 N N . THR A 1 217 ? -18.050 6.688 -1.186 1.00 89.25 217 THR A N 1
ATOM 1771 C CA . THR A 1 217 ? -19.040 7.577 -0.562 1.00 89.25 217 THR A CA 1
ATOM 1772 C C . THR A 1 217 ? -18.778 7.691 0.944 1.00 89.25 217 THR A C 1
ATOM 1774 O O . THR A 1 217 ? -18.399 6.680 1.541 1.00 89.25 217 THR A O 1
ATOM 1777 N N . PRO A 1 218 ? -19.088 8.828 1.596 1.00 86.75 218 PRO A N 1
ATOM 1778 C CA . PRO A 1 218 ? -18.869 9.001 3.036 1.00 86.75 218 PRO A CA 1
ATOM 1779 C C . PRO A 1 218 ? -19.488 7.897 3.907 1.00 86.75 218 PRO A C 1
ATOM 1781 O O . PRO A 1 218 ? -18.874 7.452 4.869 1.00 86.75 218 PRO A O 1
ATOM 1784 N N . ILE A 1 219 ? -20.676 7.405 3.535 1.00 89.88 219 ILE A N 1
ATOM 1785 C CA . ILE A 1 219 ? -21.366 6.315 4.246 1.00 89.88 219 ILE A CA 1
ATOM 1786 C C . ILE A 1 219 ? -20.579 5.005 4.147 1.00 89.88 219 ILE A C 1
ATOM 1788 O O . ILE A 1 219 ? -20.402 4.324 5.151 1.00 89.88 219 ILE A O 1
ATOM 1792 N N . HIS A 1 220 ? -20.083 4.670 2.955 1.00 87.69 220 HIS A N 1
ATOM 1793 C CA . HIS A 1 220 ? -19.269 3.473 2.748 1.00 87.69 220 HIS A CA 1
ATOM 1794 C C . HIS A 1 220 ? -17.966 3.549 3.543 1.00 87.69 220 HIS A C 1
ATOM 1796 O O . HIS A 1 220 ? -17.608 2.588 4.208 1.00 87.69 220 HIS A O 1
ATOM 1802 N N . LEU A 1 221 ? -17.292 4.703 3.514 1.00 86.50 221 LEU A N 1
ATOM 1803 C CA . LEU A 1 221 ? -16.069 4.922 4.283 1.00 86.50 221 LEU A CA 1
ATOM 1804 C C . LEU A 1 221 ? -16.326 4.783 5.792 1.00 86.50 221 LEU A C 1
ATOM 1806 O O . LEU A 1 221 ? -15.559 4.142 6.499 1.00 86.50 221 LEU A O 1
ATOM 1810 N N . PHE A 1 222 ? -17.435 5.334 6.291 1.00 88.38 222 PHE A N 1
ATOM 1811 C CA . PHE A 1 222 ? -17.834 5.156 7.686 1.00 88.38 222 PHE A CA 1
ATOM 1812 C C . PHE A 1 222 ? -18.077 3.679 8.021 1.00 88.38 222 PHE A C 1
ATOM 1814 O O . PHE A 1 222 ? -17.575 3.189 9.028 1.00 88.38 222 PHE A O 1
ATOM 1821 N N . GLN A 1 223 ? -18.830 2.960 7.183 1.00 90.56 223 GLN A N 1
ATOM 1822 C CA . GLN A 1 223 ? -19.143 1.545 7.394 1.00 90.56 223 GLN A CA 1
ATOM 1823 C C . GLN A 1 223 ? -17.897 0.656 7.352 1.00 90.56 223 GLN A C 1
ATOM 1825 O O . GLN A 1 223 ? -17.767 -0.223 8.203 1.00 90.56 223 GLN A O 1
ATOM 1830 N N . SER A 1 224 ? -16.985 0.891 6.403 1.00 88.19 224 SER A N 1
ATOM 1831 C CA . SER A 1 224 ? -15.744 0.124 6.278 1.00 88.19 224 SER A CA 1
ATOM 1832 C C . SER A 1 224 ? -14.852 0.340 7.494 1.00 88.19 224 SER A C 1
ATOM 1834 O O . SER A 1 224 ? -14.495 -0.622 8.167 1.00 88.19 224 SER A O 1
ATOM 1836 N N . VAL A 1 225 ? -14.606 1.601 7.864 1.00 88.81 225 VAL A N 1
ATOM 1837 C CA . VAL A 1 225 ? -13.779 1.943 9.027 1.00 88.81 225 VAL A CA 1
ATOM 1838 C C . VAL A 1 225 ? -14.398 1.416 10.325 1.00 88.81 225 VAL A C 1
ATOM 1840 O O . VAL A 1 225 ? -13.700 0.861 11.171 1.00 88.81 225 VAL A O 1
ATOM 1843 N N . PHE A 1 226 ? -15.719 1.523 10.486 1.00 90.06 226 PHE A N 1
ATOM 1844 C CA . PHE A 1 226 ? -16.412 0.966 11.648 1.00 90.06 226 PHE A CA 1
ATOM 1845 C C . PHE A 1 226 ? -16.261 -0.561 11.729 1.00 90.06 226 PHE A C 1
ATOM 1847 O O . PHE A 1 226 ? -15.982 -1.102 12.802 1.00 90.06 226 PHE A O 1
ATOM 1854 N N . GLY A 1 227 ? -16.422 -1.253 10.597 1.00 91.62 227 GLY A N 1
ATOM 1855 C CA . GLY A 1 227 ? -16.244 -2.700 10.495 1.00 91.62 227 GLY A CA 1
ATOM 1856 C C . GLY A 1 227 ? -14.820 -3.140 10.834 1.00 91.62 227 GLY A C 1
ATOM 1857 O O . GLY A 1 227 ? -14.642 -4.055 11.639 1.00 91.62 227 GLY A O 1
ATOM 1858 N N . GLU A 1 228 ? -13.819 -2.448 10.292 1.00 89.38 228 GLU A N 1
ATOM 1859 C CA . GLU A 1 228 ? -12.399 -2.690 10.567 1.00 89.38 228 GLU A CA 1
ATOM 1860 C C . GLU A 1 228 ? -12.062 -2.478 12.046 1.00 89.38 228 GLU A C 1
ATOM 1862 O O . GLU A 1 228 ? -11.426 -3.334 12.661 1.00 89.38 228 GLU A O 1
ATOM 1867 N N . ILE A 1 229 ? -12.536 -1.387 12.661 1.00 88.62 229 ILE A N 1
ATOM 1868 C CA . ILE A 1 229 ? -12.347 -1.135 14.098 1.00 88.62 229 ILE A CA 1
ATOM 1869 C C . ILE A 1 229 ? -12.941 -2.282 14.920 1.00 88.62 229 ILE A C 1
ATOM 1871 O O . ILE A 1 229 ? -12.273 -2.810 15.810 1.00 88.62 229 ILE A O 1
ATOM 1875 N N . LEU A 1 230 ? -14.169 -2.711 14.618 1.00 89.44 230 LEU A N 1
ATOM 1876 C CA . LEU A 1 230 ? -14.820 -3.793 15.356 1.00 89.44 230 LEU A CA 1
ATOM 1877 C C . LEU A 1 230 ? -14.093 -5.135 15.177 1.00 89.44 230 LEU A C 1
ATOM 1879 O O . LEU A 1 230 ? -13.924 -5.879 16.147 1.00 89.44 230 LEU A O 1
ATOM 1883 N N . GLN A 1 231 ? -13.635 -5.438 13.961 1.00 90.00 231 GLN A N 1
ATOM 1884 C CA . GLN A 1 231 ? -12.851 -6.637 13.670 1.00 90.00 231 GLN A CA 1
ATOM 1885 C C . GLN A 1 231 ? -11.512 -6.624 14.412 1.00 90.00 231 GLN A C 1
ATOM 1887 O O . GLN A 1 231 ? -11.152 -7.626 15.029 1.00 90.00 231 GLN A O 1
ATOM 1892 N N . ASN A 1 232 ? -10.814 -5.489 14.416 1.00 88.31 232 ASN A N 1
ATOM 1893 C CA . ASN A 1 232 ? -9.539 -5.317 15.107 1.00 88.31 232 ASN A CA 1
ATOM 1894 C C . ASN A 1 232 ? -9.697 -5.421 16.627 1.00 88.31 232 ASN A C 1
ATOM 1896 O O . ASN A 1 232 ? -8.905 -6.099 17.280 1.00 88.31 232 ASN A O 1
ATOM 1900 N N . LEU A 1 233 ? -10.751 -4.829 17.198 1.00 87.19 233 LEU A N 1
ATOM 1901 C CA . LEU A 1 233 ? -11.073 -4.978 18.619 1.00 87.19 233 LEU A CA 1
ATOM 1902 C C . LEU A 1 233 ? -11.386 -6.433 18.971 1.00 87.19 233 LEU A C 1
ATOM 1904 O O . LEU A 1 233 ? -10.885 -6.946 19.971 1.00 87.19 233 LEU A O 1
ATOM 1908 N N . ARG A 1 234 ? -12.163 -7.127 18.131 1.00 89.81 234 ARG A N 1
ATOM 1909 C CA . ARG A 1 234 ? -12.431 -8.557 18.311 1.00 89.81 234 ARG A CA 1
ATOM 1910 C C . ARG A 1 234 ? -11.136 -9.365 18.269 1.00 89.81 234 ARG A C 1
ATOM 1912 O O . ARG A 1 234 ? -10.923 -10.169 19.166 1.00 89.81 234 ARG A O 1
ATOM 1919 N N . ALA A 1 235 ? -10.278 -9.128 17.279 1.00 88.81 235 ALA A N 1
ATOM 1920 C CA . ALA A 1 235 ? -9.005 -9.826 17.115 1.00 88.81 235 ALA A CA 1
ATOM 1921 C C . ALA A 1 235 ? -8.036 -9.576 18.282 1.00 88.81 235 ALA A C 1
ATOM 1923 O O . ALA A 1 235 ? -7.298 -10.481 18.677 1.00 88.81 235 ALA A O 1
ATOM 1924 N N . LEU A 1 236 ? -8.064 -8.370 18.859 1.00 87.12 236 LEU A N 1
ATOM 1925 C CA . LEU A 1 236 ? -7.290 -8.011 20.045 1.00 87.12 236 LEU A CA 1
ATOM 1926 C C . LEU A 1 236 ? -7.785 -8.772 21.283 1.00 87.12 236 LEU A C 1
ATOM 1928 O O . LEU A 1 236 ? -6.982 -9.327 22.028 1.00 87.12 236 LEU A O 1
ATOM 1932 N N . VAL A 1 237 ? -9.105 -8.845 21.481 1.00 86.81 237 VAL A N 1
ATOM 1933 C CA . VAL A 1 237 ? -9.713 -9.567 22.613 1.00 86.81 237 VAL A CA 1
ATOM 1934 C C . VAL A 1 237 ? -9.545 -11.084 22.477 1.00 86.81 237 VAL A C 1
ATOM 1936 O O . VAL A 1 237 ? -9.344 -11.764 23.480 1.00 86.81 237 VAL A O 1
ATOM 1939 N N . THR A 1 238 ? -9.582 -11.631 21.258 1.00 91.25 238 THR A N 1
ATOM 1940 C CA . THR A 1 238 ? -9.346 -13.065 21.010 1.00 91.25 238 THR A CA 1
ATOM 1941 C C . THR A 1 238 ? -7.863 -13.443 20.988 1.00 91.25 238 THR A C 1
ATOM 1943 O O . THR A 1 238 ? -7.550 -14.624 20.855 1.00 91.25 238 THR A O 1
ATOM 1946 N N . GLY A 1 239 ? -6.946 -12.474 21.095 1.00 85.81 239 GLY A N 1
ATOM 1947 C CA . GLY A 1 239 ? -5.499 -12.704 21.026 1.00 85.81 239 GLY A CA 1
ATOM 1948 C C . GLY A 1 239 ? -4.996 -13.131 19.644 1.00 85.81 239 GLY A C 1
ATOM 1949 O O . GLY A 1 239 ? -3.865 -13.593 19.517 1.00 85.81 239 GLY A O 1
ATOM 1950 N N . SER A 1 240 ? -5.819 -12.984 18.603 1.00 84.88 240 SER A N 1
ATOM 1951 C CA . SER A 1 240 ? -5.449 -13.299 17.217 1.00 84.88 240 SER A CA 1
ATOM 1952 C C . SER A 1 240 ? -4.460 -12.284 16.639 1.00 84.88 240 SER A C 1
ATOM 1954 O O . SER A 1 240 ? -3.748 -12.588 15.687 1.00 84.88 240 SER A O 1
ATOM 1956 N N . VAL A 1 241 ? -4.414 -11.084 17.221 1.00 83.19 241 VAL A N 1
ATOM 1957 C CA . VAL A 1 241 ? -3.529 -9.983 16.836 1.00 83.19 241 VAL A CA 1
ATOM 1958 C C . VAL A 1 241 ? -2.764 -9.497 18.064 1.00 83.19 241 VAL A C 1
ATOM 1960 O O . VAL A 1 241 ? -3.332 -9.317 19.141 1.00 83.19 241 VAL A O 1
ATOM 1963 N N . SER A 1 242 ? -1.460 -9.264 17.900 1.00 83.81 242 SER A N 1
ATOM 1964 C CA . SER A 1 242 ? -0.625 -8.712 18.967 1.00 83.81 242 SER A CA 1
ATOM 1965 C C . SER A 1 242 ? -0.874 -7.207 19.130 1.00 83.81 242 SER A C 1
ATOM 1967 O O . SER A 1 242 ? -0.836 -6.486 18.129 1.00 83.81 242 SER A O 1
ATOM 1969 N N . PRO A 1 243 ? -1.001 -6.685 20.367 1.00 77.62 243 PRO A N 1
ATOM 1970 C CA . PRO A 1 243 ? -1.068 -5.245 20.628 1.00 77.62 243 PRO A CA 1
ATOM 1971 C C . PRO A 1 243 ? 0.103 -4.455 20.023 1.00 77.62 243 PRO A C 1
ATOM 1973 O O . PRO A 1 243 ? -0.043 -3.280 19.705 1.00 77.62 243 PRO A O 1
ATOM 1976 N N . LYS A 1 244 ? 1.257 -5.105 19.807 1.00 79.81 244 LYS A N 1
ATOM 1977 C CA . LYS A 1 244 ? 2.442 -4.497 19.180 1.00 79.81 244 LYS A CA 1
ATOM 1978 C C . LYS A 1 244 ? 2.250 -4.137 17.705 1.00 79.81 244 LYS A C 1
ATOM 1980 O O . LYS A 1 244 ? 3.092 -3.435 17.148 1.00 79.81 244 LYS A O 1
ATOM 1985 N N . GLN A 1 245 ? 1.209 -4.649 17.050 1.00 79.19 245 GLN A N 1
ATOM 1986 C CA . GLN A 1 245 ? 0.921 -4.336 15.649 1.00 79.19 245 GLN A CA 1
ATOM 1987 C C . GLN A 1 245 ? 0.215 -2.985 15.494 1.00 79.19 245 GLN A C 1
ATOM 1989 O O . GLN A 1 245 ? 0.336 -2.366 14.440 1.00 79.19 245 GLN A O 1
ATOM 1994 N N . PHE A 1 246 ? -0.431 -2.484 16.550 1.00 82.62 246 PHE A N 1
ATOM 1995 C CA . PHE A 1 246 ? -1.062 -1.169 16.545 1.00 82.62 246 PHE A CA 1
ATOM 1996 C C . PHE A 1 246 ? -0.002 -0.069 16.625 1.00 82.62 246 PHE A C 1
ATOM 1998 O O . PHE A 1 246 ? 0.922 -0.139 17.438 1.00 82.62 246 PHE A O 1
ATOM 2005 N N . GLY A 1 247 ? -0.136 0.932 15.755 1.00 83.81 247 GLY A N 1
ATOM 2006 C CA . GLY A 1 247 ? 0.698 2.128 15.781 1.00 83.81 247 GLY A CA 1
ATOM 2007 C C . GLY A 1 247 ? 0.223 3.101 16.854 1.00 83.81 247 GLY A C 1
ATOM 2008 O O . GLY A 1 247 ? -0.978 3.340 16.995 1.00 83.81 247 GLY A O 1
ATOM 2009 N N . GLY A 1 248 ? 1.162 3.649 17.615 1.00 88.25 248 GLY A N 1
ATOM 2010 C CA . GLY A 1 248 ? 0.914 4.728 18.559 1.00 88.25 248 GLY A CA 1
ATOM 2011 C C . GLY A 1 248 ? 0.962 6.122 17.913 1.00 88.25 248 GLY A C 1
ATOM 2012 O O . GLY A 1 248 ? 0.927 6.273 16.687 1.00 88.25 248 GLY A O 1
ATOM 2013 N N . PRO A 1 249 ? 1.040 7.181 18.738 1.00 88.06 249 PRO A N 1
ATOM 2014 C CA . PRO A 1 249 ? 1.067 8.568 18.270 1.00 88.06 249 PRO A CA 1
ATOM 2015 C C . PRO A 1 249 ? 2.240 8.875 17.338 1.00 88.06 249 PRO A C 1
ATOM 2017 O O . PRO A 1 249 ? 2.105 9.679 16.419 1.00 88.06 249 PRO A O 1
ATOM 2020 N N . ILE A 1 250 ? 3.391 8.236 17.561 1.00 91.25 250 ILE A N 1
ATOM 2021 C CA . ILE A 1 250 ? 4.592 8.475 16.760 1.00 91.25 250 ILE A CA 1
ATOM 2022 C C . ILE A 1 250 ? 4.386 7.895 15.362 1.00 91.25 250 ILE A C 1
ATOM 2024 O O . ILE A 1 250 ? 4.656 8.577 14.373 1.00 91.25 250 ILE A O 1
ATOM 2028 N N . PHE A 1 251 ? 3.834 6.683 15.269 1.00 89.62 251 PHE A N 1
ATOM 2029 C CA . PHE A 1 251 ? 3.484 6.080 13.986 1.00 89.62 251 PHE A CA 1
ATOM 2030 C C . PHE A 1 251 ? 2.460 6.924 13.213 1.00 89.62 251 PHE A C 1
ATOM 2032 O O . PHE A 1 251 ? 2.635 7.168 12.021 1.00 89.62 251 PHE A O 1
ATOM 2039 N N . ILE A 1 252 ? 1.431 7.449 13.888 1.00 89.81 252 ILE A N 1
ATOM 2040 C CA . ILE A 1 252 ? 0.438 8.338 13.257 1.00 89.81 252 ILE A CA 1
ATOM 2041 C C . ILE A 1 252 ? 1.113 9.588 12.671 1.00 89.81 252 ILE A C 1
ATOM 2043 O O . ILE A 1 252 ? 0.828 9.968 11.534 1.00 89.81 252 ILE A O 1
ATOM 2047 N N . MET A 1 253 ? 2.048 10.203 13.403 1.00 89.88 253 MET A N 1
ATOM 2048 C CA . MET A 1 253 ? 2.792 11.366 12.906 1.00 89.88 253 MET A CA 1
ATOM 2049 C C . MET A 1 253 ? 3.661 11.028 11.689 1.00 89.88 253 MET A C 1
ATOM 2051 O O . MET A 1 253 ? 3.733 11.827 10.755 1.00 89.88 253 MET A O 1
ATOM 2055 N N . GLN A 1 254 ? 4.275 9.842 11.657 1.00 90.12 254 GLN A N 1
ATOM 2056 C CA . GLN A 1 254 ? 5.038 9.372 10.496 1.00 90.12 254 GLN A CA 1
ATOM 2057 C C . GLN A 1 254 ? 4.150 9.198 9.264 1.00 90.12 254 GLN A C 1
ATOM 2059 O O . GLN A 1 254 ? 4.513 9.670 8.189 1.00 90.12 254 GLN A O 1
ATOM 2064 N N . VAL A 1 255 ? 2.975 8.581 9.424 1.00 89.88 255 VAL A N 1
ATOM 2065 C CA . VAL A 1 255 ? 2.008 8.405 8.331 1.00 89.88 255 VAL A CA 1
ATOM 2066 C C . VAL A 1 255 ? 1.577 9.759 7.779 1.00 89.88 255 VAL A C 1
ATOM 2068 O O . VAL A 1 255 ? 1.604 9.958 6.566 1.00 89.88 255 VAL A O 1
ATOM 2071 N N . ILE A 1 256 ? 1.254 10.726 8.644 1.00 90.19 256 ILE A N 1
ATOM 2072 C CA . ILE A 1 256 ? 0.905 12.085 8.209 1.00 90.19 256 ILE A CA 1
ATOM 2073 C C . ILE A 1 256 ? 2.074 12.713 7.440 1.00 90.19 256 ILE A C 1
ATOM 2075 O O . ILE A 1 256 ? 1.877 13.193 6.326 1.00 90.19 256 ILE A O 1
ATOM 2079 N N . HIS A 1 257 ? 3.292 12.674 7.987 1.00 89.56 257 HIS A N 1
ATOM 2080 C CA . HIS A 1 257 ? 4.472 13.256 7.342 1.00 89.56 257 HIS A CA 1
ATOM 2081 C C . HIS A 1 257 ? 4.761 12.630 5.967 1.00 89.56 257 HIS A C 1
ATOM 2083 O O . HIS A 1 257 ? 4.985 13.346 4.992 1.00 89.56 257 HIS A O 1
ATOM 2089 N N . GLN A 1 258 ? 4.682 11.303 5.865 1.00 89.81 258 GLN A N 1
ATOM 2090 C CA . GLN A 1 258 ? 4.845 10.576 4.607 1.00 89.81 258 GLN A CA 1
ATOM 2091 C C . GLN A 1 258 ? 3.726 10.894 3.604 1.00 89.81 258 GLN A C 1
ATOM 2093 O O . GLN A 1 258 ? 3.948 10.905 2.398 1.00 89.81 258 GLN A O 1
ATOM 2098 N N . SER A 1 259 ? 2.514 11.163 4.078 1.00 90.44 259 SER A N 1
ATOM 2099 C CA . SER A 1 259 ? 1.391 11.524 3.205 1.00 90.44 259 SER A CA 1
ATOM 2100 C C . SER A 1 259 ? 1.569 12.918 2.609 1.00 90.44 259 SER A C 1
ATOM 2102 O O . SER A 1 259 ? 1.260 13.133 1.441 1.00 90.44 259 SER A O 1
ATOM 2104 N N . TRP A 1 260 ? 2.142 13.852 3.372 1.00 90.69 260 TRP A N 1
ATOM 2105 C CA . TRP A 1 260 ? 2.495 15.184 2.874 1.00 90.69 260 TRP A CA 1
ATOM 2106 C C . TRP A 1 260 ? 3.553 15.149 1.773 1.00 90.69 260 TRP A C 1
ATOM 2108 O O . TRP A 1 260 ? 3.424 15.892 0.801 1.00 90.69 260 TRP A O 1
ATOM 2118 N N . SER A 1 261 ? 4.558 14.272 1.876 1.00 87.06 261 SER A N 1
ATOM 2119 C CA . SER A 1 261 ? 5.572 14.134 0.821 1.00 87.06 261 SER A CA 1
ATOM 2120 C C . SER A 1 261 ? 5.018 13.528 -0.473 1.00 87.06 261 SER A C 1
ATOM 2122 O O . SER A 1 261 ? 5.583 13.760 -1.538 1.00 87.06 261 SER A O 1
ATOM 2124 N N . LYS A 1 262 ? 3.887 12.812 -0.401 1.00 84.94 262 LYS A N 1
ATOM 2125 C CA . LYS A 1 262 ? 3.147 12.282 -1.559 1.00 84.94 262 LYS A CA 1
ATOM 2126 C C . LYS A 1 262 ? 2.186 13.296 -2.199 1.00 84.94 262 LYS A C 1
ATOM 2128 O O . LYS A 1 262 ? 1.713 13.064 -3.307 1.00 84.94 262 LYS A O 1
ATOM 2133 N N . GLY A 1 263 ? 1.897 14.414 -1.529 1.00 89.88 263 GLY A N 1
ATOM 2134 C CA . GLY A 1 263 ? 1.085 15.517 -2.051 1.00 89.88 263 GLY A CA 1
ATOM 2135 C C . GLY A 1 263 ? -0.159 15.845 -1.218 1.00 89.88 263 GLY A C 1
ATOM 2136 O O . GLY A 1 263 ? -0.611 15.078 -0.372 1.00 89.88 263 GLY A O 1
ATOM 2137 N N . VAL A 1 264 ? -0.756 17.015 -1.482 1.00 91.12 264 VAL A N 1
ATOM 2138 C CA . VAL A 1 264 ? -1.862 17.570 -0.670 1.00 91.12 264 VAL A CA 1
ATOM 2139 C C . VAL A 1 264 ? -3.107 16.681 -0.680 1.00 91.12 264 VAL A C 1
ATOM 2141 O O . VAL A 1 264 ? -3.766 16.537 0.347 1.00 91.12 264 VAL A O 1
ATOM 2144 N N . LYS A 1 265 ? -3.428 16.058 -1.822 1.00 88.88 265 LYS A N 1
ATOM 2145 C CA . LYS A 1 265 ? -4.574 15.141 -1.932 1.00 88.88 265 LYS A CA 1
ATOM 2146 C C . LYS A 1 265 ? -4.427 13.951 -0.978 1.00 88.88 265 LYS A C 1
ATOM 2148 O O . LYS A 1 265 ? -5.375 13.620 -0.273 1.00 88.88 265 LYS A O 1
ATOM 2153 N N . GLU A 1 266 ? -3.237 13.358 -0.935 1.00 87.94 266 GLU A N 1
ATOM 2154 C CA . GLU A 1 266 ? -2.924 12.226 -0.060 1.00 87.94 266 GLU A CA 1
ATOM 2155 C C . GLU A 1 266 ? -2.930 12.656 1.413 1.00 87.94 266 GLU A C 1
ATOM 2157 O O . GLU A 1 266 ? -3.542 12.001 2.255 1.00 87.94 266 GLU A O 1
ATOM 2162 N N . ALA A 1 267 ? -2.342 13.813 1.728 1.00 89.94 267 ALA A N 1
ATOM 2163 C CA . ALA A 1 267 ? -2.374 14.374 3.077 1.00 89.94 267 ALA A CA 1
ATOM 2164 C C . ALA A 1 267 ? -3.808 14.603 3.592 1.00 89.94 267 ALA A C 1
ATOM 2166 O O . ALA A 1 267 ? -4.122 14.240 4.726 1.00 89.94 267 ALA A O 1
ATOM 2167 N N . LEU A 1 268 ? -4.693 15.167 2.761 1.00 90.50 268 LEU A N 1
ATOM 2168 C CA . LEU A 1 268 ? -6.103 15.373 3.106 1.00 90.50 268 LEU A CA 1
ATOM 2169 C C . LEU A 1 268 ? -6.849 14.052 3.303 1.00 90.50 268 LEU A C 1
ATOM 2171 O O . LEU A 1 268 ? -7.662 13.950 4.223 1.00 90.50 268 LEU A O 1
ATOM 2175 N N . PHE A 1 269 ? -6.562 13.045 2.476 1.00 87.62 269 PHE A N 1
ATOM 2176 C CA . PHE A 1 269 ? -7.135 11.712 2.634 1.00 87.62 269 PHE A CA 1
ATOM 2177 C C . PHE A 1 269 ? -6.769 11.108 3.995 1.00 87.62 269 PHE A C 1
ATOM 2179 O O . PHE A 1 269 ? -7.663 10.741 4.757 1.00 87.62 269 PHE A O 1
ATOM 2186 N N . TRP A 1 270 ? -5.480 11.080 4.348 1.00 89.75 270 TRP A N 1
ATOM 2187 C CA . TRP A 1 270 ? -5.027 10.525 5.627 1.00 89.75 270 TRP A CA 1
ATOM 2188 C C . TRP A 1 270 ? -5.516 11.324 6.829 1.00 89.75 270 TRP A C 1
ATOM 2190 O O . TRP A 1 270 ? -5.942 10.735 7.823 1.00 89.75 270 TRP A O 1
ATOM 2200 N N . LEU A 1 271 ? -5.531 12.656 6.735 1.00 90.50 271 LEU A N 1
ATOM 2201 C CA . LEU A 1 271 ? -6.107 13.505 7.775 1.00 90.50 271 LEU A CA 1
ATOM 2202 C C . LEU A 1 271 ? -7.593 13.179 7.993 1.00 90.50 271 LEU A C 1
ATOM 2204 O O . LEU A 1 271 ? -8.032 13.033 9.136 1.00 90.50 271 LEU A O 1
ATOM 2208 N N . GLY A 1 272 ? -8.357 13.015 6.909 1.00 89.50 272 GLY A N 1
ATOM 2209 C CA . GLY A 1 272 ? -9.762 12.617 6.964 1.00 89.50 272 GLY A CA 1
ATOM 2210 C C . GLY A 1 272 ? -9.954 11.215 7.544 1.00 89.50 272 GLY A C 1
ATOM 2211 O O . GLY A 1 272 ? -10.793 11.031 8.424 1.00 89.50 272 GLY A O 1
ATOM 2212 N N . ALA A 1 273 ? -9.141 10.245 7.121 1.00 87.69 273 ALA A N 1
ATOM 2213 C CA . ALA A 1 273 ? -9.190 8.868 7.605 1.00 87.69 273 ALA A CA 1
ATOM 2214 C C . ALA A 1 273 ? -8.884 8.767 9.110 1.00 87.69 273 ALA A C 1
ATOM 2216 O O . ALA A 1 273 ? -9.602 8.090 9.845 1.00 87.69 273 ALA A O 1
ATOM 2217 N N . ILE A 1 274 ? -7.862 9.477 9.600 1.00 89.56 274 ILE A N 1
ATOM 2218 C CA . ILE A 1 274 ? -7.534 9.549 11.035 1.00 89.56 274 ILE A CA 1
ATOM 2219 C C . ILE A 1 274 ? -8.670 10.222 11.813 1.00 89.56 274 ILE A C 1
ATOM 2221 O O . ILE A 1 274 ? -9.082 9.721 12.860 1.00 89.56 274 ILE A O 1
ATOM 2225 N N . SER A 1 275 ? -9.216 11.324 11.290 1.00 90.62 275 SER A N 1
ATOM 2226 C CA . SER A 1 275 ? -10.330 12.039 11.929 1.00 90.62 275 SER A CA 1
ATOM 2227 C C . SER A 1 275 ? -11.583 11.167 12.035 1.00 90.62 275 SER A C 1
ATOM 2229 O O . SER A 1 275 ? -12.237 11.146 13.076 1.00 90.62 275 SER A O 1
ATOM 2231 N N . LEU A 1 276 ? -11.897 10.405 10.983 1.00 90.12 276 LEU A N 1
ATOM 2232 C CA . LEU A 1 276 ? -13.016 9.468 10.959 1.00 90.12 276 LEU A CA 1
ATOM 2233 C C . LEU A 1 276 ? -12.806 8.313 11.946 1.00 90.12 276 LEU A C 1
ATOM 2235 O O . LEU A 1 276 ? -13.722 7.994 12.700 1.00 90.12 276 LEU A O 1
ATOM 2239 N N . ASN A 1 277 ? -11.602 7.732 11.984 1.00 89.56 277 ASN A N 1
ATOM 2240 C CA . ASN A 1 277 ? -11.228 6.707 12.960 1.00 89.56 277 ASN A CA 1
ATOM 2241 C C . ASN A 1 277 ? -11.438 7.199 14.397 1.00 89.56 277 ASN A C 1
ATOM 2243 O O . ASN A 1 277 ? -12.103 6.533 15.188 1.00 89.56 277 ASN A O 1
ATOM 2247 N N . LEU A 1 278 ? -10.924 8.389 14.726 1.00 87.94 278 LEU A N 1
ATOM 2248 C CA . LEU A 1 278 ? -11.090 8.986 16.051 1.00 87.94 278 LEU A CA 1
ATOM 2249 C C . LEU A 1 278 ? -12.564 9.283 16.358 1.00 87.94 278 LEU A C 1
ATOM 2251 O O . LEU A 1 278 ? -13.030 9.003 17.459 1.00 87.94 278 LEU A O 1
ATOM 2255 N N . GLY A 1 279 ? -13.314 9.787 15.374 1.00 89.31 279 GLY A N 1
ATOM 2256 C CA . GLY A 1 279 ? -14.753 10.009 15.494 1.00 89.31 279 GLY A CA 1
ATOM 2257 C C . GLY A 1 279 ? -15.522 8.723 15.803 1.00 89.31 279 GLY A C 1
ATOM 2258 O O . GLY A 1 279 ? -16.358 8.715 16.701 1.00 89.31 279 GLY A O 1
ATOM 2259 N N . ILE A 1 280 ? -15.208 7.618 15.123 1.00 88.88 280 ILE A N 1
ATOM 2260 C CA . ILE A 1 280 ? -15.839 6.316 15.372 1.00 88.88 280 ILE A CA 1
ATOM 2261 C C . ILE A 1 280 ? -15.438 5.754 16.738 1.00 88.88 280 ILE A C 1
ATOM 2263 O O . ILE A 1 280 ? -16.311 5.302 17.478 1.00 88.88 280 ILE A O 1
ATOM 2267 N N . LEU A 1 281 ? -14.154 5.815 17.107 1.00 86.38 281 LEU A N 1
ATOM 2268 C CA . LEU A 1 281 ? -13.687 5.402 18.436 1.00 86.38 281 LEU A CA 1
ATOM 2269 C C . LEU A 1 281 ? -14.406 6.179 19.547 1.00 86.38 281 LEU A C 1
ATOM 2271 O O . LEU A 1 281 ? -14.819 5.586 20.542 1.00 86.38 281 LEU A O 1
ATOM 2275 N N . ASN A 1 282 ? -14.643 7.478 19.338 1.00 88.50 282 ASN A N 1
ATOM 2276 C CA . ASN A 1 282 ? -15.393 8.314 20.271 1.00 88.50 282 ASN A CA 1
ATOM 2277 C C . ASN A 1 282 ? -16.869 7.915 20.401 1.00 88.50 282 ASN A C 1
ATOM 2279 O O . ASN A 1 282 ? -17.479 8.241 21.414 1.00 88.50 282 ASN A O 1
ATOM 2283 N N . LEU A 1 283 ? -17.446 7.199 19.433 1.00 88.38 283 LEU A N 1
ATOM 2284 C CA . LEU A 1 283 ? -18.823 6.696 19.486 1.00 88.38 283 LEU A CA 1
ATOM 2285 C C . LEU A 1 283 ? -18.943 5.312 20.141 1.00 88.38 283 LEU A C 1
ATOM 2287 O O . LEU A 1 283 ? -20.060 4.856 20.395 1.00 88.38 283 LEU A O 1
ATOM 2291 N N . ILE A 1 284 ? -17.828 4.641 20.442 1.00 87.31 284 ILE A N 1
ATOM 2292 C CA . ILE A 1 284 ? -17.844 3.350 21.139 1.00 87.31 284 ILE A CA 1
ATOM 2293 C C . ILE A 1 284 ? -18.409 3.549 22.560 1.00 87.31 284 ILE A C 1
ATOM 2295 O O . ILE A 1 284 ? -18.088 4.546 23.213 1.00 87.31 284 ILE A O 1
ATOM 2299 N N . PRO A 1 285 ? -19.236 2.614 23.078 1.00 84.19 285 PRO A N 1
ATOM 2300 C CA . PRO A 1 285 ? -19.859 2.705 24.402 1.00 84.19 285 PRO A CA 1
ATOM 2301 C C . PRO A 1 285 ? -18.859 2.463 25.553 1.00 84.19 285 PRO A C 1
ATOM 2303 O O . PRO A 1 285 ? -19.027 1.560 26.370 1.00 84.19 285 PRO A O 1
ATOM 2306 N N . ILE A 1 286 ? -17.797 3.267 25.623 1.00 86.94 286 ILE A N 1
ATOM 2307 C CA . ILE A 1 286 ? -16.776 3.245 26.675 1.00 86.94 286 ILE A CA 1
ATOM 2308 C C . ILE A 1 286 ? -16.933 4.508 27.540 1.00 86.94 286 ILE A C 1
ATOM 2310 O O . ILE A 1 286 ? -17.001 5.600 26.980 1.00 86.94 286 ILE A O 1
ATOM 2314 N N . PRO A 1 287 ? -16.935 4.412 28.886 1.00 82.25 287 PRO A N 1
ATOM 2315 C CA . PRO A 1 287 ? -17.325 5.502 29.792 1.00 82.25 287 PRO A CA 1
ATOM 2316 C C . PRO A 1 287 ? -16.639 6.865 29.626 1.00 82.25 287 PRO A C 1
ATOM 2318 O O . PRO A 1 287 ? -17.248 7.873 29.970 1.00 82.25 287 PRO A O 1
ATOM 2321 N N . PHE A 1 288 ? -15.393 6.909 29.144 1.00 81.62 288 PHE A N 1
ATOM 2322 C CA . PHE A 1 288 ? -14.653 8.159 28.910 1.00 81.62 288 PHE A CA 1
ATOM 2323 C C . PHE A 1 288 ? -14.968 8.809 27.552 1.00 81.62 288 PHE A C 1
ATOM 2325 O O . PHE A 1 288 ? -14.846 10.021 27.407 1.00 81.62 288 PHE A O 1
ATOM 2332 N N . PHE A 1 289 ? -15.380 8.012 26.569 1.00 86.81 289 PHE A N 1
ATOM 2333 C CA . PHE A 1 289 ? -15.697 8.477 25.225 1.00 86.81 289 PHE A CA 1
ATOM 2334 C C . PHE A 1 289 ? -17.137 9.005 25.145 1.00 86.81 289 PHE A C 1
ATOM 2336 O O . PHE A 1 289 ? -17.993 8.661 25.970 1.00 86.81 289 PHE A O 1
ATOM 2343 N N . ASP A 1 290 ? -17.428 9.828 24.136 1.00 88.44 290 ASP A N 1
ATOM 2344 C CA . ASP A 1 290 ? -18.754 10.433 23.947 1.00 88.44 290 ASP A CA 1
ATOM 2345 C C . ASP A 1 290 ? -19.865 9.378 23.819 1.00 88.44 290 ASP A C 1
ATOM 2347 O O . ASP A 1 290 ? -20.951 9.550 24.373 1.00 88.44 290 ASP A O 1
ATOM 2351 N N . GLY A 1 291 ? -19.577 8.230 23.201 1.00 87.69 291 GLY A N 1
ATOM 2352 C CA . GLY A 1 291 ? -20.467 7.073 23.126 1.00 87.69 291 GLY A CA 1
ATOM 2353 C C . GLY A 1 291 ? -20.852 6.524 24.499 1.00 87.69 291 GLY A C 1
ATOM 2354 O O . GLY A 1 291 ? -22.018 6.210 24.735 1.00 87.69 291 GLY A O 1
ATOM 2355 N N . GLY A 1 292 ? -19.919 6.489 25.455 1.00 89.38 292 GLY A N 1
ATOM 2356 C CA . GLY A 1 292 ? -20.217 6.121 26.840 1.00 89.38 292 GLY A CA 1
ATOM 2357 C C . GLY A 1 292 ? -21.148 7.117 27.523 1.00 89.38 292 GLY A C 1
ATOM 2358 O O . GLY A 1 292 ? -22.106 6.714 28.183 1.00 89.38 292 GLY A O 1
ATOM 2359 N N . ARG A 1 293 ? -20.931 8.422 27.315 1.00 87.12 293 ARG A N 1
ATOM 2360 C CA . ARG A 1 293 ? -21.812 9.478 27.848 1.00 87.12 293 ARG A CA 1
ATOM 2361 C C . ARG A 1 293 ? -23.217 9.398 27.257 1.00 87.12 293 ARG A C 1
ATOM 2363 O O . ARG A 1 293 ? -24.196 9.568 27.988 1.00 87.12 293 ARG A O 1
ATOM 2370 N N . ILE A 1 294 ? -23.326 9.089 25.964 1.00 91.38 294 ILE A N 1
ATOM 2371 C CA . ILE A 1 294 ? -24.605 8.826 25.295 1.00 91.38 294 ILE A CA 1
ATOM 2372 C C . ILE A 1 294 ? -25.291 7.618 25.945 1.00 91.38 294 ILE A C 1
ATOM 2374 O O . ILE A 1 294 ? -26.458 7.718 26.326 1.00 91.38 294 ILE A O 1
ATOM 2378 N N . CYS A 1 295 ? -24.575 6.510 26.164 1.00 91.31 295 CYS A N 1
ATOM 2379 C CA . CYS A 1 295 ? -25.119 5.332 26.843 1.00 91.31 295 CYS A CA 1
ATOM 2380 C C . CYS A 1 295 ? -25.595 5.633 28.269 1.00 91.31 295 CYS A C 1
ATOM 2382 O O . CYS A 1 295 ? -26.689 5.210 28.642 1.00 91.31 295 CYS A O 1
ATOM 2384 N N . PHE A 1 296 ? -24.827 6.394 29.055 1.00 90.12 296 PHE A N 1
ATOM 2385 C CA . PHE A 1 296 ? -25.251 6.808 30.394 1.00 90.12 296 PHE A CA 1
ATOM 2386 C C . PHE A 1 296 ? -26.491 7.698 30.351 1.00 90.12 296 PHE A C 1
ATOM 2388 O O . PHE A 1 296 ? -27.410 7.479 31.132 1.00 90.12 296 PHE A O 1
ATOM 2395 N N . SER A 1 297 ? -26.570 8.629 29.401 1.00 89.38 297 SER A N 1
ATOM 2396 C CA . SER A 1 297 ? -27.738 9.505 29.234 1.00 89.38 297 SER A CA 1
ATOM 2397 C C . SER A 1 297 ? -28.995 8.712 28.855 1.00 89.38 297 SER A C 1
ATOM 2399 O O . SER A 1 297 ? -30.079 8.944 29.392 1.00 89.38 297 SER A O 1
ATOM 2401 N N . VAL A 1 298 ? -28.862 7.724 27.962 1.00 91.88 298 VAL A N 1
ATOM 2402 C CA . VAL A 1 298 ? -29.952 6.798 27.612 1.00 91.88 298 VAL A CA 1
ATOM 2403 C C . VAL A 1 298 ? -30.361 5.964 28.827 1.00 91.88 298 VAL A C 1
ATOM 2405 O O . VAL A 1 298 ? -31.551 5.819 29.104 1.00 91.88 298 VAL A O 1
ATOM 2408 N N . PHE A 1 299 ? -29.393 5.465 29.595 1.00 91.12 299 PHE A N 1
ATOM 2409 C CA . PHE A 1 299 ? -29.650 4.714 30.820 1.00 91.12 299 PHE A CA 1
ATOM 2410 C C . PHE A 1 299 ? -30.374 5.556 31.882 1.00 91.12 299 PHE A C 1
ATOM 2412 O O . PHE A 1 299 ? -31.335 5.090 32.492 1.00 91.12 299 PHE A O 1
ATOM 2419 N N . GLU A 1 300 ? -29.974 6.811 32.080 1.00 92.75 300 GLU A N 1
ATOM 2420 C CA . GLU A 1 300 ? -30.650 7.751 32.979 1.00 92.75 300 GLU A CA 1
ATOM 2421 C C . GLU A 1 300 ? -32.080 8.046 32.537 1.00 92.75 300 GLU A C 1
ATOM 2423 O O . GLU A 1 300 ? -32.977 8.081 33.382 1.00 92.75 300 GLU A O 1
ATOM 2428 N N . LYS A 1 301 ? -32.307 8.190 31.225 1.00 93.44 301 LYS A N 1
ATOM 2429 C CA . LYS A 1 301 ? -33.642 8.373 30.647 1.00 93.44 301 LYS A CA 1
ATOM 2430 C C . LYS A 1 301 ? -34.546 7.169 30.916 1.00 93.44 301 LYS A C 1
ATOM 2432 O O . LYS A 1 301 ? -35.696 7.361 31.294 1.00 93.44 301 LYS A O 1
ATOM 2437 N N . ILE A 1 302 ? -34.028 5.947 30.771 1.00 94.44 302 ILE A N 1
ATOM 2438 C CA . ILE A 1 302 ? -34.770 4.710 31.080 1.00 94.44 302 ILE A CA 1
ATOM 2439 C C . ILE A 1 302 ? -35.041 4.602 32.587 1.00 94.44 302 ILE A C 1
ATOM 2441 O O . ILE A 1 302 ? -36.135 4.230 33.003 1.00 94.44 302 ILE A O 1
ATOM 2445 N N . ARG A 1 303 ? -34.056 4.946 33.422 1.00 92.38 303 ARG A N 1
ATOM 2446 C CA . ARG A 1 303 ? -34.155 4.857 34.885 1.00 92.38 303 ARG A CA 1
ATOM 2447 C C . ARG A 1 303 ? -34.986 5.986 35.513 1.00 92.38 303 ARG A C 1
ATOM 2449 O O . ARG A 1 303 ? -35.377 5.880 36.674 1.00 92.38 303 ARG A O 1
ATOM 2456 N N . GLY A 1 304 ? -35.204 7.085 34.792 1.00 91.12 304 GLY A N 1
ATOM 2457 C CA . GLY A 1 304 ? -35.934 8.269 35.256 1.00 91.12 304 GLY A CA 1
ATOM 2458 C C . GLY A 1 304 ? -35.241 9.053 36.380 1.00 91.12 304 GLY A C 1
ATOM 2459 O O . GLY A 1 304 ? -35.871 9.900 37.009 1.00 91.12 304 GLY A O 1
ATOM 2460 N N . LYS A 1 305 ? -33.966 8.762 36.681 1.00 88.81 305 LYS A N 1
ATOM 2461 C CA . LYS A 1 305 ? -33.184 9.423 37.743 1.00 88.81 305 LYS A CA 1
ATOM 2462 C C . LYS A 1 305 ? -31.718 9.586 37.323 1.00 88.81 305 LYS A C 1
ATOM 2464 O O . LYS A 1 305 ? -31.140 8.595 36.852 1.00 88.81 305 LYS A O 1
ATOM 2469 N N . PRO A 1 306 ? -31.091 10.754 37.572 1.00 87.56 306 PRO A N 1
ATOM 2470 C CA . PRO A 1 306 ? -29.691 10.998 37.227 1.00 87.56 306 PRO A CA 1
ATOM 2471 C C . PRO A 1 306 ? -28.745 10.105 38.038 1.00 87.56 306 PRO A C 1
ATOM 2473 O O . PRO A 1 306 ? -29.035 9.729 39.181 1.00 87.56 306 PRO A O 1
ATOM 2476 N N . LEU A 1 307 ? -27.627 9.695 37.438 1.00 85.94 307 LEU A N 1
ATOM 2477 C CA . LEU A 1 307 ? -26.541 9.005 38.125 1.00 85.94 307 LEU A CA 1
ATOM 2478 C C . LEU A 1 307 ? -25.880 9.959 39.111 1.00 85.94 307 LEU A C 1
ATOM 2480 O O . LEU A 1 307 ? -25.777 11.161 38.896 1.00 85.94 307 LEU A O 1
ATOM 2484 N N . LYS A 1 308 ? -25.448 9.407 40.248 1.00 90.12 308 LYS A N 1
ATOM 2485 C CA . LYS A 1 308 ? -24.649 10.184 41.188 1.00 90.12 308 LYS A CA 1
ATOM 2486 C C . LYS A 1 308 ? -23.320 10.488 40.507 1.00 90.12 308 LYS A C 1
ATOM 2488 O O . LYS A 1 308 ? -22.654 9.560 40.056 1.00 90.12 308 LYS A O 1
ATOM 2493 N N . GLU A 1 309 ? -22.909 11.749 40.537 1.00 86.62 309 GLU A N 1
ATOM 2494 C CA . GLU A 1 309 ? -21.639 12.208 39.960 1.00 86.62 309 GLU A CA 1
ATOM 2495 C C . GLU A 1 309 ? -20.450 11.352 40.424 1.00 86.62 309 GLU A C 1
ATOM 2497 O O . GLU A 1 309 ? -19.647 10.881 39.623 1.00 86.62 309 GLU A O 1
ATOM 2502 N N . LYS A 1 310 ? -20.414 11.016 41.721 1.00 90.06 310 LYS A N 1
ATOM 2503 C CA . LYS A 1 310 ? -19.404 10.113 42.292 1.00 90.06 310 LYS A CA 1
ATOM 2504 C C . LYS A 1 310 ? -19.392 8.743 41.610 1.00 90.06 310 LYS A C 1
ATOM 2506 O O . LYS A 1 310 ? -18.327 8.207 41.345 1.00 90.06 310 LYS A O 1
ATOM 2511 N N . THR A 1 311 ? -20.558 8.165 41.325 1.00 87.50 311 THR A N 1
ATOM 2512 C CA . THR A 1 311 ? -20.654 6.864 40.648 1.00 87.50 311 THR A CA 1
ATOM 2513 C C . THR A 1 311 ? -20.096 6.944 39.230 1.00 87.50 311 THR A C 1
ATOM 2515 O O . THR A 1 311 ? -19.368 6.043 38.831 1.00 87.50 311 THR A O 1
ATOM 2518 N N . MET A 1 312 ? -20.371 8.025 38.496 1.00 86.44 312 MET A N 1
ATOM 2519 C CA . MET A 1 312 ? -19.828 8.210 37.149 1.00 86.44 312 MET A CA 1
ATOM 2520 C C . MET A 1 312 ? -18.301 8.367 37.168 1.00 86.44 312 MET A C 1
ATOM 2522 O O . MET A 1 312 ? -17.614 7.703 36.397 1.00 86.44 312 MET A O 1
ATOM 2526 N N . GLN A 1 313 ? -17.761 9.138 38.117 1.00 88.50 313 GLN A N 1
ATOM 2527 C CA . GLN A 1 313 ? -16.313 9.277 38.320 1.00 88.50 313 GLN A CA 1
ATOM 2528 C C . GLN A 1 313 ? -15.639 7.930 38.616 1.00 88.50 313 GLN A C 1
ATOM 2530 O O . GLN A 1 313 ? -14.653 7.581 37.970 1.00 88.50 313 GLN A O 1
ATOM 2535 N N . TRP A 1 314 ? -16.198 7.139 39.537 1.00 91.62 314 TRP A N 1
ATOM 2536 C CA . TRP A 1 314 ? -15.673 5.807 39.864 1.00 91.62 314 TRP A CA 1
ATOM 2537 C C . TRP A 1 314 ? -15.704 4.843 38.676 1.00 91.62 314 TRP A C 1
ATOM 2539 O O . TRP A 1 314 ? -14.806 4.014 38.548 1.00 91.62 314 TRP A O 1
ATOM 2549 N N . ILE A 1 315 ? -16.700 4.963 37.793 1.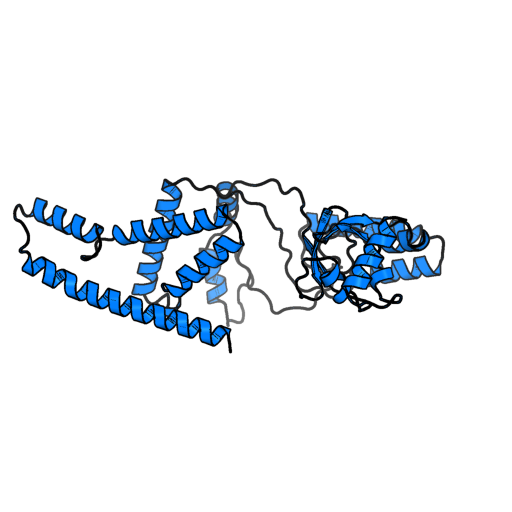00 89.88 315 ILE A N 1
ATOM 2550 C CA . ILE A 1 315 ? -16.766 4.170 36.563 1.00 89.88 315 ILE A CA 1
ATOM 2551 C C . ILE A 1 315 ? -15.729 4.654 35.538 1.00 89.88 315 ILE A C 1
ATOM 2553 O O . ILE A 1 315 ? -15.149 3.824 34.852 1.00 89.88 315 ILE A O 1
ATOM 2557 N N . MET A 1 316 ? -15.460 5.959 35.431 1.00 90.56 316 MET A N 1
ATOM 2558 C CA . MET A 1 316 ? -14.532 6.523 34.437 1.00 90.56 316 MET A CA 1
ATOM 2559 C C . MET A 1 316 ? -13.051 6.288 34.761 1.00 90.56 316 MET A C 1
ATOM 2561 O O . MET A 1 316 ? -12.278 5.967 33.858 1.00 90.56 316 MET A O 1
ATOM 2565 N N . ILE A 1 317 ? -12.648 6.426 36.031 1.00 92.12 317 ILE A N 1
ATOM 2566 C CA . ILE A 1 317 ? -11.245 6.310 36.477 1.00 92.12 317 ILE A CA 1
ATOM 2567 C C . ILE A 1 317 ? -10.517 5.073 35.915 1.00 92.12 317 ILE A C 1
ATOM 2569 O O . ILE A 1 317 ? -9.450 5.258 35.327 1.00 92.12 317 ILE A O 1
ATOM 2573 N N . PRO A 1 318 ? -11.037 3.831 36.025 1.00 92.44 318 PRO A N 1
ATOM 2574 C CA . PRO A 1 318 ? -10.319 2.658 35.525 1.00 92.44 318 PRO A CA 1
ATOM 2575 C C . PRO A 1 318 ? -10.084 2.703 34.009 1.00 92.44 318 PRO A C 1
ATOM 2577 O O . PRO A 1 318 ? -9.022 2.291 33.550 1.00 92.44 318 PRO A O 1
ATOM 2580 N N . PHE A 1 319 ? -11.024 3.250 33.232 1.00 89.75 319 PHE A N 1
ATOM 2581 C CA . PHE A 1 319 ? -10.866 3.380 31.781 1.00 89.75 319 PHE A CA 1
ATOM 2582 C C . PHE A 1 319 ? -9.833 4.439 31.411 1.00 89.75 319 PHE A C 1
ATOM 2584 O O . PHE A 1 319 ? -9.054 4.220 30.490 1.00 89.75 319 PHE A O 1
ATOM 2591 N N . ILE A 1 320 ? -9.785 5.557 32.140 1.00 90.75 320 ILE A N 1
ATOM 2592 C CA . ILE A 1 320 ? -8.764 6.592 31.931 1.00 90.75 320 ILE A CA 1
ATOM 2593 C C . ILE A 1 320 ? -7.376 6.033 32.247 1.00 90.75 320 ILE A C 1
ATOM 2595 O O . ILE A 1 320 ? -6.454 6.200 31.453 1.00 90.75 320 ILE A O 1
ATOM 2599 N N . VAL A 1 321 ? -7.226 5.328 33.372 1.00 94.62 321 VAL A N 1
ATOM 2600 C CA . VAL A 1 321 ? -5.953 4.693 33.747 1.00 94.62 321 VAL A CA 1
ATOM 2601 C C . VAL A 1 321 ? -5.523 3.675 32.689 1.00 94.62 321 VAL A C 1
ATOM 2603 O O . VAL A 1 321 ? -4.369 3.690 32.263 1.00 94.62 321 VAL A O 1
ATOM 2606 N N . LEU A 1 322 ? -6.451 2.839 32.213 1.00 90.88 322 LEU A N 1
ATOM 2607 C CA . LEU A 1 322 ? -6.193 1.882 31.137 1.00 90.88 322 LEU A CA 1
ATOM 2608 C C . LEU A 1 322 ? -5.773 2.579 29.835 1.00 90.88 322 LEU A C 1
ATOM 2610 O O . LEU A 1 322 ? -4.832 2.133 29.185 1.00 90.88 322 LEU A O 1
ATOM 2614 N N . LEU A 1 323 ? -6.439 3.676 29.466 1.00 88.75 323 LEU A N 1
ATOM 2615 C CA . LEU A 1 323 ? -6.134 4.446 28.260 1.00 88.75 323 LEU A CA 1
ATOM 2616 C C . LEU A 1 323 ? -4.737 5.071 28.333 1.00 88.75 323 LEU A C 1
ATOM 2618 O O . LEU A 1 323 ? -3.971 4.966 27.379 1.00 88.75 323 LEU A O 1
ATOM 2622 N N . VAL A 1 324 ? -4.386 5.683 29.468 1.00 92.38 324 VAL A N 1
ATOM 2623 C CA . VAL A 1 324 ? -3.050 6.259 29.695 1.00 92.38 324 VAL A CA 1
ATOM 2624 C C . VAL A 1 324 ? -1.983 5.170 29.636 1.00 92.38 324 VAL A C 1
ATOM 2626 O O . VAL A 1 324 ? -0.954 5.349 28.987 1.00 92.38 324 VAL A O 1
ATOM 2629 N N . PHE A 1 325 ? -2.237 4.019 30.260 1.00 93.12 325 PHE A N 1
ATOM 2630 C CA . PHE A 1 325 ? -1.327 2.882 30.186 1.00 93.12 325 PHE A CA 1
ATOM 2631 C C . PHE A 1 325 ? -1.146 2.392 28.743 1.00 93.12 325 PHE A C 1
ATOM 2633 O O . PHE A 1 325 ? -0.015 2.209 28.297 1.00 93.12 325 PHE A O 1
ATOM 2640 N N . LEU A 1 326 ? -2.240 2.237 27.991 1.00 89.06 326 LEU A N 1
ATOM 2641 C CA . LEU A 1 326 ? -2.200 1.842 26.584 1.00 89.06 326 LEU A CA 1
ATOM 2642 C C . LEU A 1 326 ? -1.435 2.866 25.735 1.00 89.06 326 LEU A C 1
ATOM 2644 O O . LEU A 1 326 ? -0.628 2.478 24.8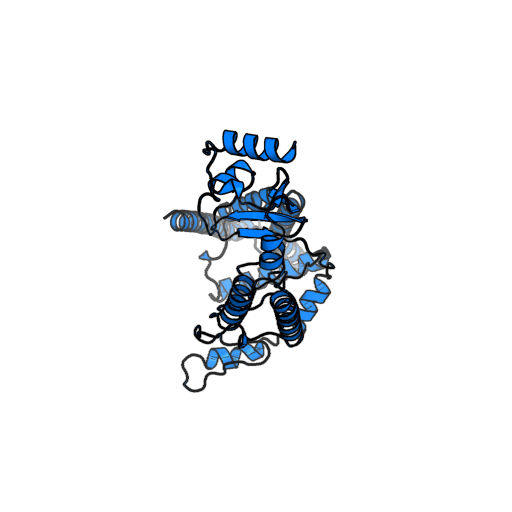98 1.00 89.06 326 LEU A O 1
ATOM 2648 N N . PHE A 1 327 ? -1.634 4.161 25.977 1.00 90.25 327 PHE A N 1
ATOM 2649 C CA . PHE A 1 327 ? -0.919 5.232 25.286 1.00 90.25 327 PHE A CA 1
ATOM 2650 C C . PHE A 1 327 ? 0.596 5.142 25.508 1.00 90.25 327 PHE A C 1
ATOM 2652 O O . PHE A 1 327 ? 1.366 5.191 24.547 1.00 90.25 327 PHE A O 1
ATOM 2659 N N . ILE A 1 328 ? 1.030 4.951 26.759 1.00 93.56 328 ILE A N 1
ATOM 2660 C CA . ILE A 1 328 ? 2.448 4.761 27.102 1.00 93.56 328 ILE A CA 1
ATOM 2661 C C . ILE A 1 328 ? 2.986 3.486 26.443 1.00 93.56 328 ILE A C 1
ATOM 2663 O O . ILE A 1 328 ? 4.053 3.515 25.831 1.00 93.56 328 ILE A O 1
ATOM 2667 N N . TYR A 1 329 ? 2.239 2.384 26.523 1.00 92.00 329 TYR A N 1
ATOM 2668 C CA . TYR A 1 329 ? 2.618 1.101 25.935 1.00 92.00 329 TYR A CA 1
ATOM 2669 C C . TYR A 1 329 ? 2.814 1.189 24.414 1.00 92.00 329 TYR A C 1
ATOM 2671 O O . TYR A 1 329 ? 3.839 0.745 23.897 1.00 92.00 329 TYR A O 1
ATOM 2679 N N . LEU A 1 330 ? 1.862 1.794 23.696 1.00 90.94 330 LEU A N 1
ATOM 2680 C CA . LEU A 1 330 ? 1.941 1.971 22.245 1.00 90.94 330 LEU A CA 1
ATOM 2681 C C . LEU A 1 330 ? 3.088 2.906 21.855 1.00 90.94 330 LEU A C 1
ATOM 2683 O O . LEU A 1 330 ? 3.829 2.605 20.927 1.00 90.94 330 LEU A O 1
ATOM 2687 N N . THR A 1 331 ? 3.292 3.991 22.604 1.00 91.25 331 THR A N 1
ATOM 2688 C CA . THR A 1 331 ? 4.409 4.919 22.366 1.00 91.25 331 THR A CA 1
ATOM 2689 C C . THR A 1 331 ? 5.761 4.228 22.556 1.00 91.25 331 THR A C 1
ATOM 2691 O O . THR A 1 331 ? 6.672 4.403 21.750 1.00 91.25 331 THR A O 1
ATOM 2694 N N . PHE A 1 332 ? 5.899 3.398 23.594 1.00 91.44 332 PHE A N 1
ATOM 2695 C CA . PHE A 1 332 ? 7.108 2.603 23.805 1.00 91.44 332 PHE A CA 1
ATOM 2696 C C . PHE A 1 332 ? 7.344 1.610 22.659 1.00 91.44 332 PHE A C 1
ATOM 2698 O O . PHE A 1 332 ? 8.472 1.449 22.198 1.00 91.44 332 PHE A O 1
ATOM 2705 N N . ASN A 1 333 ? 6.283 0.967 22.170 1.00 90.31 333 ASN A N 1
ATOM 2706 C CA . ASN A 1 333 ? 6.361 0.044 21.043 1.00 90.31 333 ASN A CA 1
ATOM 2707 C C . ASN A 1 333 ? 6.751 0.744 19.728 1.00 90.31 333 ASN A C 1
ATOM 2709 O O . ASN A 1 333 ? 7.562 0.204 18.976 1.00 90.31 333 ASN A O 1
ATOM 2713 N N . ASP A 1 334 ? 6.235 1.949 19.477 1.00 89.12 334 ASP A N 1
ATOM 2714 C CA . ASP A 1 334 ? 6.648 2.773 18.337 1.00 89.12 334 ASP A CA 1
ATOM 2715 C C . ASP A 1 334 ? 8.146 3.104 18.408 1.00 89.12 334 ASP A C 1
ATOM 2717 O O . ASP A 1 334 ? 8.870 2.903 17.433 1.00 89.12 334 ASP A O 1
ATOM 2721 N N . LEU A 1 335 ? 8.631 3.550 19.574 1.00 89.81 335 LEU A N 1
ATOM 2722 C CA . LEU A 1 335 ? 10.051 3.853 19.790 1.00 89.81 335 LEU A CA 1
ATOM 2723 C C . LEU A 1 335 ? 10.935 2.621 19.583 1.00 89.81 335 LEU A C 1
ATOM 2725 O O . LEU A 1 335 ? 11.960 2.704 18.910 1.00 89.81 335 LEU A O 1
ATOM 2729 N N . ALA A 1 336 ? 10.531 1.470 20.126 1.00 89.06 336 ALA A N 1
ATOM 2730 C CA . ALA A 1 336 ? 11.257 0.219 19.946 1.00 89.06 336 ALA A CA 1
ATOM 2731 C C . ALA A 1 336 ? 11.360 -0.159 18.462 1.00 89.06 336 ALA A C 1
ATOM 2733 O O . ALA A 1 336 ? 12.449 -0.481 17.989 1.00 89.06 336 ALA A O 1
ATOM 2734 N N . ARG A 1 337 ? 10.252 -0.056 17.715 1.00 85.44 337 ARG A N 1
ATOM 2735 C CA . ARG A 1 337 ? 10.216 -0.337 16.274 1.00 85.44 337 ARG A CA 1
ATOM 2736 C C . ARG A 1 337 ? 11.137 0.595 15.491 1.00 85.44 337 ARG A C 1
ATOM 2738 O O . ARG A 1 337 ? 11.873 0.121 14.633 1.00 85.44 337 ARG A O 1
ATOM 2745 N N . MET A 1 338 ? 11.127 1.890 15.807 1.00 83.75 338 MET A N 1
ATOM 2746 C CA . MET A 1 338 ? 12.034 2.851 15.181 1.00 83.75 338 MET A CA 1
ATOM 2747 C C . MET A 1 338 ? 13.493 2.483 15.440 1.00 83.75 338 MET A C 1
ATOM 2749 O O . MET A 1 338 ? 14.274 2.419 14.500 1.00 83.75 338 MET A O 1
ATOM 2753 N N . LEU A 1 339 ? 13.858 2.182 16.689 1.00 85.25 339 LEU A N 1
ATOM 2754 C CA . LEU A 1 339 ? 15.230 1.801 17.027 1.00 85.25 339 LEU A CA 1
ATOM 2755 C C . LEU A 1 339 ? 15.669 0.532 16.283 1.00 85.25 339 LEU A C 1
ATOM 2757 O O . LEU A 1 339 ? 16.764 0.514 15.740 1.00 85.25 339 LEU A O 1
ATOM 2761 N N . THR A 1 340 ? 14.818 -0.495 16.187 1.00 82.50 340 THR A N 1
ATOM 2762 C CA . THR A 1 340 ? 15.142 -1.728 15.436 1.00 82.50 340 THR A CA 1
ATOM 2763 C C . THR A 1 340 ? 15.220 -1.522 13.922 1.00 82.50 340 THR A C 1
ATOM 2765 O O . THR A 1 340 ? 15.806 -2.335 13.234 1.00 82.50 340 THR A O 1
ATOM 2768 N N . GLN A 1 341 ? 14.612 -0.475 13.367 1.00 71.69 341 GLN A N 1
ATOM 2769 C CA . GLN A 1 341 ? 14.766 -0.162 11.943 1.00 71.69 341 GLN A CA 1
ATOM 2770 C C . GLN A 1 341 ? 16.077 0.592 11.657 1.00 71.69 341 GLN A C 1
ATOM 2772 O O . GLN A 1 341 ? 16.555 0.582 10.525 1.00 71.69 341 GLN A O 1
ATOM 2777 N N . PHE A 1 342 ? 16.639 1.265 12.666 1.00 57.91 342 PHE A N 1
ATOM 2778 C CA . PHE A 1 342 ? 17.895 2.010 12.564 1.00 57.91 342 PHE A CA 1
ATOM 2779 C C . PHE A 1 342 ? 19.152 1.154 12.805 1.00 57.91 342 PHE A C 1
ATOM 2781 O O . PHE A 1 342 ? 20.220 1.544 12.335 1.00 57.91 342 PHE A O 1
ATOM 2788 N N . PHE A 1 343 ? 19.038 0.036 13.530 1.00 45.59 343 PHE A N 1
ATOM 2789 C CA . PHE A 1 343 ? 20.112 -0.934 13.797 1.00 45.59 343 PHE A CA 1
ATOM 2790 C C . PHE A 1 343 ? 19.851 -2.237 13.052 1.00 45.59 343 PHE A C 1
ATOM 2792 O O . PHE A 1 343 ? 20.833 -2.825 12.545 1.00 45.59 343 PHE A O 1
#

Nearest PDB structures (foldseek):
  7w6x-assembly1_A  TM=4.723E-01  e=2.529E-05  Escherichia coli K-12

Sequence (343 aa):
REEALEIDDWKYAADLSKNSFSEFVPYHFSHDLEVQKELEYINKESKVTRASLSAHPFSLDAILLPGDRVLAVDGISVKTPVEFLKELQIPRVQMIVERLEEMKPISWREEDQAFLSETRWADLLPIVSGIGREASLTSNGYFYLLSPVSLTRLKDFPMSEKERQSFEEAVEREMVLAKKISKREERERALSRLSQYKNRFALGAIFTDRLVNYNPTPIHLFQSVFGEILQNLRALVTGSVSPKQFGGPIFIMQVIHQSWSKGVKEALFWLGAISLNLGILNLIPIPFFDGGRICFSVFEKIRGKPLKEKTMQWIMIPFIVLLVFLFIYLTFNDLARMLTQFF

Secondary structure (DSSP, 8-state):
-HHHHHHHHHHHHTT--TT-GGGG--EEE-TTSBEEEE-TTS-HHHHHHHHTT---TT-TTPPPPTT-EEEEETTEE--SHHHHHHHTTSS---EEEE----PPPEEHHHHHHHHHHH--GGGHHHHHHHTTSTT--SEETTEE-PPP---EEGGGS---HHHHHHHHHHHHHHHHHHHT-SSHHHHHHHHHHHHHHHHSEE-S-------EE----HHHHHHHHHHHHHHHHHHHHTTSS-GGGS--HHHHHHHHHHHHHH-HHHHHHHHHHHHHHHHHHHHSS-TTSHHHHHHHHHHHHHHTSPPPHHHHHHHHHHHHHHHHHHHHHHHHHHHHHHHHHH-

Radius of gyration: 29.66 Å; Cα contacts (8 Å, |Δi|>4): 316; chains: 1; bounding box: 72×59×87 Å

Foldseek 3Di:
DVQVVVLVVLCVVLVHDPPALSVVPQFRADQQQATQDGHPPPDPLVCLLLVLQDDDPPGQSHDDDGGKHWQDKQPHGDGGSNRVSNSSRDPDIGTDIDDDDPFDADEPVVVVCVVVVQDDPVQVVQQVVCVPPPDHDQDGRPDGNDDPWDFDFQLRDDDPPVSNVVVVVSLVVSLVSLVPNPDPVSSVVSVVVSVCNRGPTDTDDDDDDHRYDDDDDPVVLLVVLLVVVVVVVVCVVVVVDDLLVDAAPVVLVVCLVVQVVVHDVSNVVSVVSVVSNVVSVLLPCQLVGVVVVVVQVVVCVVVVHHDDPVVSVVSVVVVVVVVVVSNVVNVVSNVVVVVVVVD

pLDDT: mean 80.19, std 11.53, range [42.84, 94.62]

Mean predicted aligned error: 13.18 Å

InterPro domains:
  IPR004387 Peptidase M50, putative membrane-associated zinc metallopeptidase [PTHR42837] (62-339)
  IPR008915 Peptidase M50 [PF02163] (114-325)

Organism: NCBI:txid206681

Solvent-accessible surface area (backbone atoms only — not comparable to full-atom values): 19860 Å² total; per-residue (Å²): 114,68,72,61,49,55,55,50,52,36,32,59,75,48,74,47,63,93,88,42,55,59,81,69,58,57,57,42,62,44,74,68,32,27,27,67,40,74,48,80,85,62,54,78,72,55,47,61,71,53,63,54,33,73,81,50,101,82,48,94,69,47,67,87,49,68,65,28,25,51,46,22,48,73,85,45,77,31,68,40,55,39,54,44,50,61,69,39,66,55,102,76,79,50,73,44,67,50,67,84,68,90,62,73,68,40,52,43,67,60,51,50,45,56,57,49,74,66,52,59,74,74,39,46,54,61,33,63,76,16,65,95,48,99,78,43,48,53,59,34,90,83,42,67,57,82,69,79,93,65,94,32,33,46,75,73,48,92,62,55,72,70,54,45,49,53,50,51,52,48,55,48,53,28,52,56,52,31,70,68,44,86,51,66,69,61,23,52,51,45,51,51,50,56,53,47,59,45,62,32,76,45,85,87,80,90,81,81,90,75,48,62,51,81,78,76,54,72,68,56,51,50,52,51,53,51,49,50,53,53,50,50,52,48,31,49,76,69,62,77,42,66,79,81,75,54,75,21,69,62,45,52,51,49,53,50,54,56,23,48,77,72,30,70,71,48,28,52,50,53,53,49,51,53,52,49,52,52,54,53,59,33,53,39,81,40,67,83,30,61,20,13,50,51,50,49,51,53,49,26,63,75,67,74,50,81,76,55,67,68,59,53,49,66,60,26,49,63,55,52,54,49,48,54,50,49,50,52,52,27,39,52,48,40,52,51,52,53,53,62,73,76,106